Protein AF-A0A9D1IPL1-F1 (afdb_monomer)

Structure (mmCIF, N/CA/C/O backbone):
data_AF-A0A9D1IPL1-F1
#
_entry.id   AF-A0A9D1IPL1-F1
#
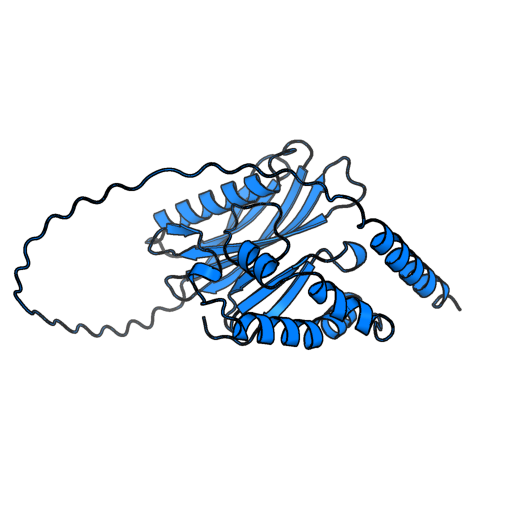loop_
_atom_site.group_PDB
_atom_site.id
_atom_site.type_symbol
_atom_site.label_atom_id
_atom_site.label_alt_id
_atom_site.label_comp_id
_atom_site.label_asym_id
_atom_site.label_entity_id
_atom_site.label_seq_id
_atom_site.pdbx_PDB_ins_code
_atom_site.Cartn_x
_atom_site.Cartn_y
_atom_site.Cartn_z
_atom_site.occupancy
_atom_site.B_iso_or_equiv
_atom_site.auth_seq_id
_atom_site.auth_comp_id
_atom_site.auth_asym_id
_atom_site.auth_atom_id
_atom_site.pdbx_PDB_model_num
ATOM 1 N N . MET A 1 1 ? 4.377 -11.962 38.871 1.00 41.34 1 MET A N 1
ATOM 2 C CA . MET A 1 1 ? 4.118 -10.584 39.360 1.00 41.34 1 MET A CA 1
ATOM 3 C C . MET A 1 1 ? 4.700 -9.486 38.450 1.00 41.34 1 MET A C 1
ATOM 5 O O . MET A 1 1 ? 4.582 -8.322 38.801 1.00 41.34 1 MET A O 1
ATOM 9 N N . PHE A 1 2 ? 5.267 -9.818 37.276 1.00 36.69 2 PHE A N 1
ATOM 10 C CA . PHE A 1 2 ? 5.820 -8.837 36.323 1.00 36.69 2 PHE A CA 1
ATOM 11 C C . PHE A 1 2 ? 4.829 -8.372 35.229 1.00 36.69 2 PHE A C 1
ATOM 13 O O . PHE A 1 2 ? 4.978 -7.276 34.710 1.00 36.69 2 PHE A O 1
ATOM 20 N N . HIS A 1 3 ? 3.750 -9.119 34.970 1.00 43.62 3 HIS A N 1
ATOM 21 C CA . HIS A 1 3 ? 2.790 -8.845 33.884 1.00 43.62 3 HIS A CA 1
ATOM 22 C C . HIS A 1 3 ? 1.884 -7.607 34.043 1.00 43.62 3 HIS A C 1
ATOM 24 O O . HIS A 1 3 ? 1.243 -7.208 33.079 1.00 43.62 3 HIS A O 1
ATOM 30 N N . SER A 1 4 ? 1.770 -6.992 35.229 1.00 44.44 4 SER A N 1
ATOM 31 C CA . SER A 1 4 ? 0.863 -5.837 35.403 1.00 44.44 4 SER A CA 1
ATOM 32 C C . SER A 1 4 ? 1.537 -4.475 35.224 1.00 44.44 4 SER A C 1
ATOM 34 O O . SER A 1 4 ? 0.838 -3.470 35.100 1.00 44.44 4 SER A O 1
ATOM 36 N N . ARG A 1 5 ? 2.879 -4.415 35.207 1.00 39.78 5 ARG A N 1
ATOM 37 C CA . ARG A 1 5 ? 3.608 -3.152 35.000 1.00 39.78 5 ARG A CA 1
ATOM 38 C C . ARG A 1 5 ? 3.716 -2.794 33.520 1.00 39.78 5 ARG A C 1
ATOM 40 O O . ARG A 1 5 ? 3.550 -1.626 33.201 1.00 39.78 5 ARG A O 1
ATOM 47 N N . GLU A 1 6 ? 3.889 -3.776 32.639 1.00 46.66 6 GLU A N 1
ATOM 48 C CA . GLU A 1 6 ? 3.958 -3.565 31.183 1.00 46.66 6 GLU A CA 1
ATOM 49 C C . GLU A 1 6 ? 2.607 -3.112 30.610 1.00 46.66 6 GLU A C 1
ATOM 51 O O . GLU A 1 6 ? 2.549 -2.094 29.926 1.00 46.66 6 GLU A O 1
ATOM 56 N N . LYS A 1 7 ? 1.500 -3.742 31.033 1.00 45.56 7 LYS A N 1
ATOM 57 C CA . LYS A 1 7 ? 0.134 -3.330 30.646 1.00 45.56 7 LYS A CA 1
ATOM 58 C C . LYS A 1 7 ? -0.199 -1.884 31.033 1.00 45.56 7 LYS A C 1
ATOM 60 O O . LYS A 1 7 ? -0.862 -1.171 30.291 1.00 45.56 7 LYS A O 1
ATOM 65 N N . ARG A 1 8 ? 0.289 -1.420 32.191 1.00 44.97 8 ARG A N 1
ATOM 66 C CA . ARG A 1 8 ? 0.072 -0.036 32.649 1.00 44.97 8 ARG A CA 1
ATOM 67 C C . ARG A 1 8 ? 0.912 0.980 31.883 1.00 44.97 8 ARG A C 1
ATOM 69 O O . ARG A 1 8 ? 0.463 2.105 31.720 1.00 44.97 8 ARG A O 1
ATOM 76 N N . ILE A 1 9 ? 2.108 0.608 31.432 1.00 52.16 9 ILE A N 1
ATOM 77 C CA . ILE A 1 9 ? 2.967 1.498 30.642 1.00 52.16 9 ILE A CA 1
ATOM 78 C C . ILE A 1 9 ? 2.387 1.664 29.231 1.00 52.16 9 ILE A C 1
ATOM 80 O O . ILE A 1 9 ? 2.323 2.788 28.747 1.00 52.16 9 ILE A O 1
ATOM 84 N N . PHE A 1 10 ? 1.869 0.587 28.630 1.00 48.88 10 PHE A N 1
ATOM 85 C CA . PHE A 1 10 ? 1.215 0.636 27.319 1.00 48.88 10 PHE A CA 1
ATOM 86 C C . PHE A 1 10 ? -0.065 1.494 27.335 1.00 48.88 10 PHE A C 1
ATOM 88 O O . PHE A 1 10 ? -0.201 2.406 26.524 1.00 48.88 10 PHE A O 1
ATOM 95 N N . ALA A 1 11 ? -0.939 1.309 28.334 1.00 46.3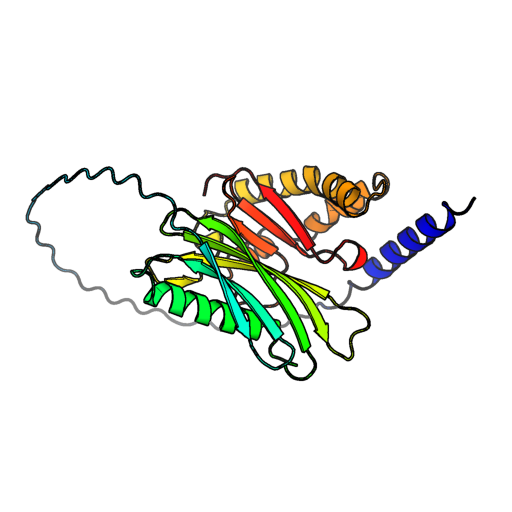8 11 ALA A N 1
ATOM 96 C CA . ALA A 1 11 ? -2.154 2.118 28.488 1.00 46.38 11 ALA A CA 1
ATOM 97 C C . ALA A 1 11 ? -1.868 3.615 28.738 1.00 46.38 11 ALA A C 1
ATOM 99 O O . ALA A 1 11 ? -2.607 4.481 28.266 1.00 46.38 11 ALA A O 1
ATOM 100 N N . ILE A 1 12 ? -0.787 3.943 29.462 1.00 49.47 12 ILE A N 1
ATOM 101 C CA . ILE A 1 12 ? -0.366 5.336 29.700 1.00 49.47 12 ILE A CA 1
ATOM 102 C C . ILE A 1 12 ? 0.237 5.960 28.432 1.00 49.47 12 ILE A C 1
ATOM 104 O O . ILE A 1 12 ? 0.012 7.139 28.180 1.00 49.47 12 ILE A O 1
ATOM 108 N N . LEU A 1 13 ? 0.966 5.195 27.613 1.00 44.78 13 LEU A N 1
ATOM 109 C CA . LEU A 1 13 ? 1.522 5.694 26.351 1.00 44.78 13 LEU A CA 1
ATOM 110 C C . LEU A 1 13 ? 0.428 5.923 25.299 1.00 44.78 13 LEU A C 1
ATOM 112 O O . LEU A 1 13 ? 0.411 6.983 24.676 1.00 44.78 13 LEU A O 1
ATOM 116 N N . LEU A 1 14 ? -0.537 5.006 25.173 1.00 44.56 14 LEU A N 1
ATOM 117 C CA . LEU A 1 14 ? -1.667 5.146 24.246 1.00 44.56 14 LEU A CA 1
ATOM 118 C C . LEU A 1 14 ? -2.536 6.377 24.571 1.00 44.56 14 LEU A C 1
ATOM 120 O O . LEU A 1 14 ? -2.958 7.100 23.672 1.00 44.56 14 LEU A O 1
ATOM 124 N N . SER A 1 15 ? -2.730 6.682 25.859 1.00 46.44 15 SER A N 1
ATOM 125 C CA . SER A 1 15 ? -3.472 7.876 26.295 1.00 46.44 15 SER A CA 1
ATOM 126 C C . SER A 1 15 ? -2.677 9.187 26.186 1.00 46.44 15 SER A C 1
ATOM 128 O O . SER A 1 15 ? -3.284 10.252 26.083 1.00 46.44 15 SER A O 1
ATOM 130 N N . PHE A 1 16 ? -1.339 9.141 26.159 1.00 40.88 16 PHE A N 1
ATOM 131 C CA . PHE A 1 16 ? -0.503 10.339 25.998 1.00 40.88 16 PHE A CA 1
ATOM 132 C C . PHE A 1 16 ? -0.370 10.779 24.530 1.00 40.88 16 PHE A C 1
ATOM 134 O O . PHE A 1 16 ? -0.325 11.977 24.260 1.00 40.88 16 PHE A O 1
ATOM 141 N N . PHE A 1 17 ? -0.356 9.839 23.576 1.00 45.53 17 PHE A N 1
ATOM 142 C CA . PHE A 1 17 ? -0.259 10.156 22.143 1.00 45.53 17 PHE A CA 1
ATOM 143 C C . PHE A 1 17 ? -1.568 10.703 21.546 1.00 45.53 17 PHE A C 1
ATOM 145 O O . PHE A 1 17 ? -1.520 11.554 20.660 1.00 45.53 17 PHE A O 1
ATOM 152 N N . LEU A 1 18 ? -2.733 10.311 22.075 1.00 42.81 18 LEU A N 1
ATOM 153 C CA . LEU A 1 18 ? -4.039 10.761 21.568 1.00 42.81 18 LEU A CA 1
ATOM 154 C C . LEU A 1 18 ? -4.391 12.217 21.953 1.00 42.81 18 LEU A C 1
ATOM 156 O O . LEU A 1 18 ? -5.281 12.825 21.367 1.00 42.81 18 LEU A O 1
ATOM 160 N N . GLY A 1 19 ? -3.682 12.808 22.922 1.00 35.28 19 GLY A N 1
ATOM 161 C CA . GLY A 1 19 ? -3.943 14.166 23.419 1.00 35.28 19 GLY A CA 1
ATOM 162 C C . GLY A 1 19 ? -3.328 15.310 22.602 1.00 35.28 19 GLY A C 1
ATOM 163 O O . GLY A 1 19 ? -3.582 16.469 22.925 1.00 35.28 19 GLY A O 1
ATOM 164 N N . LEU A 1 20 ? -2.516 15.024 21.575 1.00 36.69 20 LEU A N 1
ATOM 165 C CA . LEU A 1 20 ? -1.745 16.048 20.849 1.00 36.69 20 LEU A CA 1
ATOM 166 C C . LEU A 1 20 ? -2.309 16.441 19.470 1.00 36.69 20 LEU A C 1
ATOM 168 O O . LEU A 1 20 ? -1.782 17.362 18.854 1.00 36.69 20 LEU A O 1
ATOM 172 N N . ALA A 1 21 ? -3.380 15.798 18.991 1.00 34.78 21 ALA A N 1
ATOM 173 C CA . ALA A 1 21 ? -3.925 16.027 17.644 1.00 34.78 21 ALA A CA 1
ATOM 174 C C . ALA A 1 21 ? -4.967 17.162 17.549 1.00 34.78 21 ALA A C 1
ATOM 176 O O . ALA A 1 21 ? -5.553 17.388 16.493 1.00 34.78 21 ALA A O 1
ATOM 177 N N . VAL A 1 22 ? -5.203 17.914 18.626 1.00 39.22 22 VAL A N 1
ATOM 178 C CA . VAL A 1 22 ? -6.071 19.097 18.587 1.00 39.22 22 VAL A CA 1
ATOM 179 C C . VAL A 1 22 ? -5.185 20.324 18.581 1.00 39.22 22 VAL A C 1
ATOM 181 O O . VAL A 1 22 ? -4.780 20.768 19.646 1.00 39.22 22 VAL A O 1
ATOM 184 N N . LEU A 1 23 ? -4.866 20.839 17.393 1.00 37.91 23 LEU A N 1
ATOM 185 C CA . LEU A 1 23 ? -4.643 22.259 17.090 1.00 37.91 23 LEU A CA 1
ATOM 186 C C . LEU A 1 23 ? -4.158 22.361 15.640 1.00 37.91 23 LEU A C 1
ATOM 188 O O . LEU A 1 23 ? -2.978 22.169 15.383 1.00 37.91 23 LEU A O 1
ATOM 192 N N . ASN A 1 24 ? -5.066 22.666 14.708 1.00 34.84 24 ASN A N 1
ATOM 193 C CA . ASN A 1 24 ? -4.862 23.668 13.652 1.00 34.84 24 ASN A CA 1
ATOM 194 C C . ASN A 1 24 ? -6.132 23.797 12.792 1.00 34.84 24 ASN A C 1
ATOM 196 O O . ASN A 1 24 ? -6.336 23.063 11.834 1.00 34.84 24 ASN A O 1
ATOM 200 N N . PHE A 1 25 ? -6.971 24.781 13.124 1.00 36.03 25 PHE A N 1
ATOM 201 C CA . PHE A 1 25 ? -7.937 25.367 12.193 1.00 36.03 25 PHE A CA 1
ATOM 202 C C . PHE A 1 25 ? -7.760 26.885 12.185 1.00 36.03 25 PHE A C 1
ATOM 204 O O . PHE A 1 25 ? -7.924 27.538 13.215 1.00 36.03 25 PHE A O 1
ATOM 211 N N . SER A 1 26 ? -7.444 27.427 11.010 1.00 36.41 26 SER A N 1
ATOM 212 C CA . SER A 1 26 ? -7.787 28.771 10.508 1.00 36.41 26 SER A CA 1
ATOM 213 C C . SER A 1 26 ? -7.318 28.804 9.045 1.00 36.41 26 SER A C 1
ATOM 215 O O . SER A 1 26 ? -6.123 28.799 8.788 1.00 36.41 26 SER A O 1
ATOM 217 N N . ALA A 1 27 ? -8.176 28.517 8.063 1.00 29.09 27 ALA A N 1
ATOM 218 C CA . ALA A 1 27 ? -9.143 29.429 7.443 1.00 29.09 27 ALA A CA 1
ATOM 219 C C . ALA A 1 27 ? -8.493 30.675 6.809 1.00 29.09 27 ALA A C 1
ATOM 221 O O . ALA A 1 27 ? -8.095 31.590 7.521 1.00 29.09 27 ALA A O 1
ATOM 222 N N . CYS A 1 28 ? -8.470 30.721 5.473 1.00 30.23 28 CYS A N 1
ATOM 223 C CA . CYS A 1 28 ? -9.002 31.844 4.697 1.00 30.23 28 CYS A CA 1
ATOM 224 C C . CYS A 1 28 ? -9.195 31.432 3.230 1.00 30.23 28 CYS A C 1
ATOM 226 O O . CYS A 1 28 ? -8.276 30.981 2.553 1.00 30.23 28 CYS A O 1
ATOM 228 N N . SER A 1 29 ? -10.440 31.580 2.797 1.00 35.91 29 SER A N 1
ATOM 229 C CA . SER A 1 29 ? -10.951 31.535 1.434 1.00 35.91 29 SER A CA 1
ATOM 230 C C . SER A 1 29 ? -10.437 32.701 0.594 1.00 35.91 29 SER A C 1
ATOM 232 O O . SER A 1 29 ? -10.263 33.784 1.140 1.00 35.91 29 SER A O 1
ATOM 234 N N . ASP A 1 30 ? -10.344 32.516 -0.724 1.00 35.78 30 ASP A N 1
ATOM 235 C CA . ASP A 1 30 ? -10.961 33.446 -1.677 1.00 35.78 30 ASP A CA 1
ATOM 236 C C . ASP A 1 30 ? -11.075 32.816 -3.074 1.00 35.78 30 ASP A C 1
ATOM 238 O O . ASP A 1 30 ? -10.123 32.289 -3.642 1.00 35.78 30 ASP A O 1
ATOM 242 N N . THR A 1 31 ? -12.294 32.862 -3.609 1.00 36.59 31 THR A N 1
ATOM 243 C CA . THR A 1 31 ? -12.655 32.549 -4.998 1.00 36.59 31 THR A CA 1
ATOM 244 C C . THR A 1 31 ? -12.757 33.858 -5.775 1.00 36.59 31 THR A C 1
ATOM 246 O O . THR A 1 31 ? -13.261 34.843 -5.232 1.00 36.59 31 THR A O 1
ATOM 249 N N . PRO A 1 32 ? -12.394 33.867 -7.066 1.00 36.09 32 PRO A N 1
ATOM 250 C CA . PRO A 1 32 ? -13.298 34.509 -8.020 1.00 36.09 32 PRO A CA 1
ATOM 251 C C . PRO A 1 32 ? -13.647 33.636 -9.234 1.00 36.09 32 PRO A C 1
ATOM 253 O O . PRO A 1 32 ? -12.806 32.992 -9.855 1.00 36.09 32 PRO A O 1
ATOM 256 N N . GLN A 1 33 ? -14.939 33.698 -9.548 1.00 31.11 33 GLN A N 1
ATOM 257 C CA . GLN A 1 33 ? -15.633 33.305 -10.772 1.00 31.11 33 GLN A CA 1
ATOM 258 C C . GLN A 1 33 ? -15.145 34.075 -12.012 1.00 31.11 33 GLN A C 1
ATOM 260 O O . GLN A 1 33 ? -14.753 35.228 -11.875 1.00 31.11 33 GLN A O 1
ATOM 265 N N . GLU A 1 34 ? -15.308 33.458 -13.192 1.00 33.44 34 GLU A N 1
ATOM 266 C CA . GLU A 1 34 ? -15.706 33.998 -14.522 1.00 33.44 34 GLU A CA 1
ATOM 267 C C . GLU A 1 34 ? -15.094 33.098 -15.624 1.00 33.44 34 GLU A C 1
ATOM 269 O O . GLU A 1 34 ? -14.004 32.576 -15.443 1.00 33.44 34 GLU A O 1
ATOM 274 N N . THR A 1 35 ? -15.645 32.820 -16.808 1.00 30.05 35 THR A N 1
ATOM 275 C CA . THR A 1 35 ? -16.889 33.142 -17.516 1.00 30.05 35 THR A CA 1
ATOM 276 C C . THR A 1 35 ? -16.986 32.151 -18.695 1.00 30.05 35 THR A C 1
ATOM 278 O O . THR A 1 35 ? -15.984 31.683 -19.232 1.00 30.05 35 THR A O 1
ATOM 281 N N . VAL A 1 36 ? -18.217 31.826 -19.087 1.00 32.28 36 VAL A N 1
ATOM 282 C CA . VAL A 1 36 ? -18.640 30.926 -20.174 1.00 32.28 36 VAL A CA 1
ATOM 283 C C . VAL A 1 36 ? -18.171 31.378 -21.570 1.00 32.28 36 VAL A C 1
ATOM 285 O O . VAL A 1 36 ? -18.249 32.559 -21.902 1.00 32.28 36 VAL A O 1
ATOM 288 N N . SER A 1 37 ? -17.854 30.427 -22.457 1.00 31.48 37 SER A N 1
ATOM 289 C CA . SER A 1 37 ? -18.193 30.541 -23.888 1.00 31.48 37 SER A CA 1
ATOM 290 C C . SER A 1 37 ? -18.384 29.178 -24.551 1.00 31.48 37 SER A C 1
ATOM 292 O O . SER A 1 37 ? -17.468 28.371 -24.663 1.00 31.48 37 SER A O 1
ATOM 294 N N . GLN A 1 38 ? -19.619 28.953 -24.997 1.00 33.31 38 GLN A N 1
ATOM 295 C CA . GLN A 1 38 ? -20.030 27.885 -25.900 1.00 33.31 38 GLN A CA 1
ATOM 296 C C . GLN A 1 38 ? -19.653 28.248 -27.340 1.00 33.31 38 GLN A C 1
ATOM 298 O O . GLN A 1 38 ? -19.846 29.386 -27.766 1.00 33.31 38 GLN A O 1
ATOM 303 N N . THR A 1 39 ? -19.241 27.268 -28.141 1.00 30.58 39 THR A N 1
ATOM 304 C CA . THR A 1 39 ? -19.498 27.284 -29.587 1.00 30.58 39 THR A CA 1
ATOM 305 C C . THR A 1 39 ? -19.694 25.852 -30.070 1.00 30.58 39 THR A C 1
ATOM 307 O O . THR A 1 39 ? -18.796 25.021 -29.989 1.00 30.58 39 THR A O 1
ATOM 310 N N . SER A 1 40 ? -20.905 25.568 -30.540 1.00 33.81 40 SER A N 1
ATOM 311 C CA . SER A 1 40 ? -21.277 24.331 -31.221 1.00 33.81 40 SER A CA 1
ATOM 312 C C . SER A 1 40 ? -20.774 24.333 -32.665 1.00 33.81 40 SER A C 1
ATOM 314 O O . SER A 1 40 ? -20.856 25.3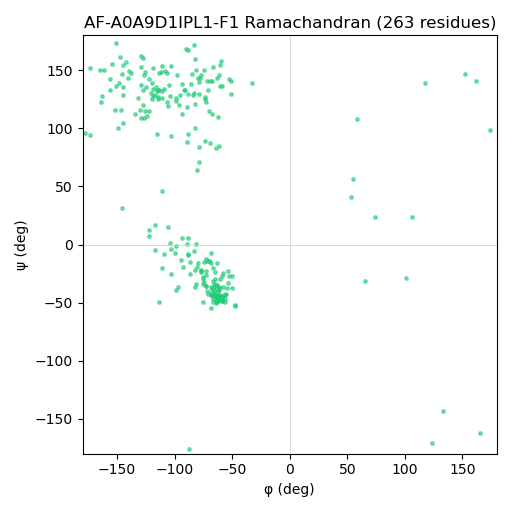54 -33.346 1.00 33.81 40 SER A O 1
ATOM 316 N N . SER A 1 41 ? -20.388 23.166 -33.178 1.00 34.09 41 SER A N 1
ATOM 317 C CA . SER A 1 41 ? -20.588 22.835 -34.591 1.00 34.09 41 SER A CA 1
ATOM 318 C C . SER A 1 41 ? -20.819 21.329 -34.749 1.00 34.09 41 SER A C 1
ATOM 320 O O . SER A 1 41 ? -20.246 20.516 -34.030 1.00 34.09 41 SER A O 1
ATOM 322 N N . VAL A 1 42 ? -21.766 21.008 -35.627 1.00 35.16 42 VAL A N 1
ATOM 323 C CA . VAL A 1 42 ? -22.356 19.697 -35.930 1.00 35.16 42 VAL A CA 1
ATOM 324 C C . VAL A 1 42 ? -21.778 19.171 -37.249 1.00 35.16 42 VAL A C 1
ATOM 326 O O . VAL A 1 42 ? -21.495 19.986 -38.126 1.00 35.16 42 VAL A O 1
ATOM 329 N N . SER A 1 43 ? -21.763 17.837 -37.400 1.00 29.44 43 SER A N 1
ATOM 330 C CA . SER A 1 43 ? -21.680 17.007 -38.634 1.00 29.44 43 SER A CA 1
ATOM 331 C C . SER A 1 43 ? -20.414 16.157 -38.672 1.00 29.44 43 SER A C 1
ATOM 333 O O . SER A 1 43 ? -19.349 16.646 -38.336 1.00 29.44 43 SER A O 1
ATOM 335 N N . GLU A 1 44 ? -20.404 14.895 -39.092 1.00 35.31 44 GLU A N 1
ATOM 336 C CA . GLU A 1 44 ? -21.403 14.022 -39.714 1.00 35.31 44 GLU A CA 1
ATOM 337 C C . GLU A 1 44 ? -20.906 12.575 -39.524 1.00 35.31 44 GLU A C 1
ATOM 339 O O . GLU A 1 44 ? -19.704 12.320 -39.464 1.00 35.31 44 GLU A O 1
ATOM 344 N N . ASN A 1 45 ? -21.837 11.630 -39.436 1.00 34.00 45 ASN A N 1
ATOM 345 C CA . ASN A 1 45 ? -21.578 10.192 -39.419 1.00 34.00 45 ASN A CA 1
ATOM 346 C C . ASN A 1 45 ? -21.453 9.674 -40.865 1.00 34.00 45 ASN A C 1
ATOM 348 O O . ASN A 1 45 ? -22.220 10.119 -41.723 1.00 34.00 45 ASN A O 1
ATOM 352 N N . PRO A 1 46 ? -20.612 8.661 -41.127 1.00 44.31 46 PRO A N 1
ATOM 353 C CA . PRO A 1 46 ? -21.081 7.572 -41.975 1.00 44.31 46 PRO A CA 1
ATOM 354 C C . PRO A 1 46 ? -20.793 6.182 -41.386 1.00 44.31 46 PRO A C 1
ATOM 356 O O . PRO A 1 46 ? -19.665 5.797 -41.097 1.00 44.31 46 PRO A O 1
ATOM 359 N N . THR A 1 47 ? -21.872 5.407 -41.296 1.00 30.52 47 THR A N 1
ATOM 360 C CA . THR A 1 47 ? -21.944 3.955 -41.098 1.00 30.52 47 THR A CA 1
ATOM 361 C C . THR A 1 47 ? -21.418 3.178 -42.309 1.00 30.52 47 THR A C 1
ATOM 363 O O . THR A 1 47 ? -21.776 3.543 -43.418 1.00 30.52 47 THR A O 1
ATOM 366 N N . LEU A 1 48 ? -20.683 2.077 -42.090 1.00 35.50 48 LEU A N 1
ATOM 367 C CA . LEU A 1 48 ? -20.579 0.808 -42.867 1.00 35.50 48 LEU A CA 1
ATOM 368 C C . LEU A 1 48 ? -19.270 0.122 -42.399 1.00 35.50 48 LEU A C 1
ATOM 370 O O . LEU A 1 48 ? -18.273 0.806 -42.240 1.00 35.50 48 LEU A O 1
ATOM 374 N N . SER A 1 49 ? -19.098 -1.185 -42.201 1.00 31.89 49 SER A N 1
ATOM 375 C CA . SER A 1 49 ? -19.926 -2.389 -42.243 1.00 31.89 49 SER A CA 1
ATOM 376 C C . SER A 1 49 ? -19.054 -3.549 -41.736 1.00 31.89 49 SER A C 1
ATOM 378 O O . SER A 1 49 ? -17.838 -3.535 -41.896 1.00 31.89 49 SER A O 1
ATOM 380 N N . ALA A 1 50 ? -19.723 -4.540 -41.155 1.00 31.39 50 ALA A N 1
ATOM 381 C CA . ALA A 1 50 ? -19.256 -5.816 -40.622 1.00 31.39 50 ALA A CA 1
ATOM 382 C C . ALA A 1 50 ? -18.055 -6.501 -41.308 1.00 31.39 50 ALA A C 1
ATOM 384 O O . ALA A 1 50 ? -18.051 -6.698 -42.522 1.00 31.39 50 ALA A O 1
ATOM 385 N N . ALA A 1 51 ? -17.171 -7.047 -40.468 1.00 31.73 51 ALA A N 1
ATOM 386 C CA . ALA A 1 51 ? -16.618 -8.390 -40.629 1.00 31.73 51 ALA A CA 1
ATOM 387 C C . ALA A 1 51 ? -16.319 -8.975 -39.234 1.00 31.73 51 ALA A C 1
ATOM 389 O O . ALA A 1 51 ? -15.338 -8.619 -38.590 1.00 31.73 51 ALA A O 1
ATOM 390 N N . SER A 1 52 ? -17.223 -9.836 -38.753 1.00 33.66 52 SER A N 1
ATOM 391 C CA . SER A 1 52 ? -16.966 -10.754 -37.642 1.00 33.66 52 SER A CA 1
ATOM 392 C C . SER A 1 52 ? -16.002 -11.832 -38.116 1.00 33.66 52 SER A C 1
ATOM 394 O O . SER A 1 52 ? -16.387 -12.679 -38.919 1.00 33.66 52 SER A O 1
ATOM 396 N N . GLU A 1 53 ? -14.804 -11.859 -37.550 1.00 35.19 53 GLU A N 1
ATOM 397 C CA . GLU A 1 53 ? -14.032 -13.090 -37.419 1.00 35.19 53 GLU A CA 1
ATOM 398 C C . GLU A 1 53 ? -13.890 -13.389 -35.930 1.00 35.19 53 GLU A C 1
ATOM 400 O O . GLU A 1 53 ? -13.047 -12.849 -35.219 1.00 35.19 53 GLU A O 1
ATOM 405 N N . THR A 1 54 ? -14.792 -14.235 -35.438 1.00 30.36 54 THR A N 1
ATOM 406 C CA . THR A 1 54 ? -14.676 -14.862 -34.126 1.00 30.36 54 THR A CA 1
ATOM 407 C C . THR A 1 54 ? -13.596 -15.934 -34.221 1.00 30.36 54 THR A C 1
ATOM 409 O O . THR A 1 54 ? -13.878 -17.089 -34.536 1.00 30.36 54 THR A O 1
ATOM 412 N N . VAL A 1 55 ? -12.346 -15.554 -33.966 1.00 31.12 55 VAL A N 1
ATOM 413 C CA . VAL A 1 55 ? -11.295 -16.507 -33.604 1.00 31.12 55 VAL A CA 1
ATOM 414 C C . VAL A 1 55 ? -11.339 -16.648 -32.086 1.00 31.12 55 VAL A C 1
ATOM 416 O O . VAL A 1 55 ? -10.688 -15.914 -31.353 1.00 31.12 55 VAL A O 1
ATOM 419 N N . SER A 1 56 ? -12.158 -17.585 -31.603 1.00 39.53 56 SER A N 1
ATOM 420 C CA . SER A 1 56 ? -12.033 -18.102 -30.238 1.00 39.53 56 SER A CA 1
ATOM 421 C C . SER A 1 56 ? -10.753 -18.928 -30.154 1.00 39.53 56 SER A C 1
ATOM 423 O O . SER A 1 56 ? -10.771 -20.142 -30.351 1.00 39.53 56 SER A O 1
ATOM 425 N N . SER A 1 57 ? -9.630 -18.277 -29.866 1.00 33.81 57 SER A N 1
ATOM 426 C CA . SER A 1 57 ? -8.491 -18.949 -29.255 1.00 33.81 57 SER A CA 1
ATOM 427 C C . SER A 1 57 ? -8.675 -18.879 -27.744 1.00 33.81 57 SER A C 1
ATOM 429 O O . SER A 1 57 ? -8.306 -17.890 -27.117 1.00 33.81 57 SER A O 1
ATOM 431 N N . ASN A 1 58 ? -9.244 -19.938 -27.162 1.00 38.00 58 ASN A N 1
ATOM 432 C CA . ASN A 1 58 ? -8.986 -20.271 -25.762 1.00 38.00 58 ASN A CA 1
ATOM 433 C C . ASN A 1 58 ? -7.495 -20.623 -25.657 1.00 38.00 58 ASN A C 1
ATOM 435 O O . ASN A 1 58 ? -7.102 -21.783 -25.764 1.00 38.00 58 ASN A O 1
ATOM 439 N N . LEU A 1 59 ? -6.663 -19.596 -25.531 1.00 35.00 59 LEU A N 1
ATOM 440 C CA . L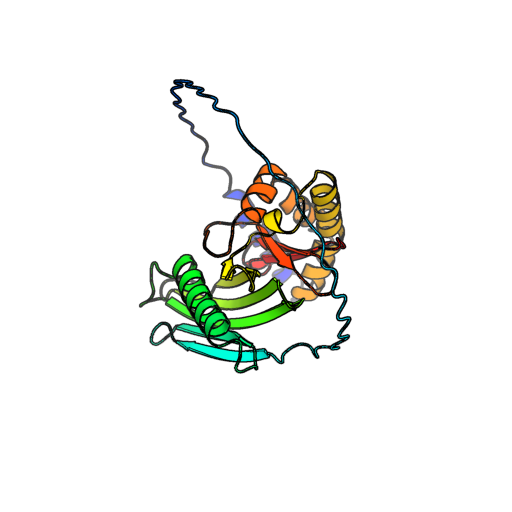EU A 1 59 ? -5.378 -19.712 -24.874 1.00 35.00 59 LEU A CA 1
ATOM 441 C C . LEU A 1 59 ? -5.706 -19.577 -23.391 1.00 35.00 59 LEU A C 1
ATOM 443 O O . LEU A 1 59 ? -5.939 -18.475 -22.910 1.00 35.00 59 LEU A O 1
ATOM 447 N N . GLU A 1 60 ? -5.768 -20.700 -22.676 1.00 37.38 60 GLU A N 1
ATOM 448 C CA . GLU A 1 60 ? -5.471 -20.672 -21.244 1.00 37.38 60 GLU A CA 1
ATOM 449 C C . GLU A 1 60 ? -4.016 -20.203 -21.130 1.00 37.38 60 GLU A C 1
ATOM 451 O O . GLU A 1 60 ? -3.071 -20.994 -21.145 1.00 37.38 60 GLU A O 1
ATOM 456 N N . THR A 1 61 ? -3.825 -18.886 -21.137 1.00 37.72 61 THR A N 1
ATOM 457 C CA . THR A 1 61 ? -2.577 -18.253 -20.748 1.00 37.72 61 THR A CA 1
ATOM 458 C C . THR A 1 61 ? -2.370 -18.619 -19.293 1.00 37.72 61 THR A C 1
ATOM 460 O O . THR A 1 61 ? -3.123 -18.173 -18.428 1.00 37.72 61 THR A O 1
ATOM 463 N N . GLN A 1 62 ? -1.377 -19.468 -19.017 1.00 44.62 62 GLN A N 1
ATOM 464 C CA . GLN A 1 62 ? -0.866 -19.548 -17.657 1.00 44.62 62 GLN A CA 1
ATOM 465 C C . GLN A 1 62 ? -0.546 -18.126 -17.187 1.00 44.62 62 GLN A C 1
ATOM 467 O O . GLN A 1 62 ? -0.037 -17.345 -18.003 1.00 44.62 62 GLN A O 1
ATOM 472 N N . PRO A 1 63 ? -0.829 -17.784 -15.918 1.00 54.44 63 PRO A N 1
ATOM 473 C CA . PRO A 1 63 ? -0.371 -16.519 -15.372 1.00 54.44 63 PRO A CA 1
ATOM 474 C C . PRO A 1 63 ? 1.137 -16.398 -15.652 1.00 54.44 63 PRO A C 1
ATOM 476 O O . PRO A 1 63 ? 1.870 -17.371 -15.422 1.00 54.44 63 PRO A O 1
ATOM 479 N N . PRO A 1 64 ? 1.620 -15.281 -16.223 1.00 63.38 64 PRO A N 1
ATOM 480 C CA . PRO A 1 64 ? 3.024 -15.068 -16.426 1.00 63.38 64 PRO A CA 1
ATOM 481 C C . PRO A 1 64 ? 3.672 -15.132 -15.053 1.00 63.38 64 PRO A C 1
ATOM 483 O O . PRO A 1 64 ? 3.160 -14.631 -14.052 1.00 63.38 64 PRO A O 1
ATOM 486 N N . GLN A 1 65 ? 4.794 -15.828 -15.004 1.00 84.88 65 GLN A N 1
ATOM 487 C CA . GLN A 1 65 ? 5.525 -15.973 -13.763 1.00 84.88 65 GLN A CA 1
ATOM 488 C C . GLN A 1 65 ? 6.145 -14.619 -13.427 1.00 84.88 65 GLN A C 1
ATOM 490 O O . GLN A 1 65 ? 6.740 -13.979 -14.294 1.00 84.88 65 GLN A O 1
ATOM 495 N N . PHE A 1 66 ? 6.018 -14.167 -12.187 1.00 91.75 66 PHE A N 1
ATOM 496 C CA . PHE A 1 66 ? 6.767 -13.007 -11.724 1.00 91.75 66 PHE A CA 1
ATOM 497 C C . PHE A 1 66 ? 8.146 -13.453 -11.239 1.00 91.75 66 PHE A C 1
ATOM 499 O O . PHE A 1 66 ? 8.284 -14.473 -10.565 1.00 91.75 66 PHE A O 1
ATOM 506 N N . THR A 1 67 ? 9.171 -12.683 -11.582 1.00 93.38 67 THR A N 1
ATOM 507 C CA . THR A 1 67 ? 10.493 -12.749 -10.952 1.00 93.38 67 THR A CA 1
ATOM 508 C C . THR A 1 67 ? 10.730 -11.484 -10.154 1.00 93.38 67 THR A C 1
ATOM 510 O O . THR A 1 67 ? 10.197 -10.434 -10.496 1.00 93.38 67 THR A O 1
ATOM 513 N N . ILE A 1 68 ? 11.563 -11.569 -9.124 1.00 94.94 68 ILE A N 1
ATOM 514 C CA . ILE A 1 68 ? 11.977 -10.395 -8.360 1.00 94.94 68 ILE A CA 1
ATOM 515 C C . ILE A 1 68 ? 13.214 -9.780 -9.007 1.00 94.94 68 ILE A C 1
ATOM 517 O O . ILE A 1 68 ? 14.193 -10.479 -9.282 1.00 94.94 68 ILE A O 1
ATOM 521 N N . ALA A 1 69 ? 13.159 -8.474 -9.241 1.00 95.88 69 ALA A N 1
ATOM 522 C CA . ALA A 1 69 ? 14.301 -7.662 -9.622 1.00 95.88 69 ALA A CA 1
ATOM 523 C C . ALA A 1 69 ? 14.625 -6.662 -8.517 1.00 95.88 69 ALA A C 1
ATOM 525 O O . ALA A 1 69 ? 13.726 -6.154 -7.859 1.00 95.88 69 ALA A O 1
ATOM 526 N N . THR A 1 70 ? 15.907 -6.335 -8.369 1.00 96.50 70 THR A N 1
ATOM 527 C CA . THR A 1 70 ? 16.378 -5.353 -7.390 1.00 96.50 70 THR A CA 1
ATOM 528 C C . THR A 1 70 ? 16.732 -4.043 -8.086 1.00 96.50 70 THR A C 1
ATOM 530 O O . THR A 1 70 ? 17.516 -4.012 -9.040 1.00 96.50 70 THR A O 1
ATOM 533 N N . LEU A 1 71 ? 16.180 -2.942 -7.589 1.00 94.38 71 LEU A N 1
ATOM 534 C CA . LEU A 1 71 ? 16.522 -1.574 -7.950 1.00 94.38 71 LEU A CA 1
ATOM 535 C C . LEU A 1 71 ? 17.326 -0.938 -6.810 1.00 94.38 71 LEU A C 1
ATOM 537 O O . LEU A 1 71 ? 16.833 -0.802 -5.695 1.00 94.38 71 LEU A O 1
ATOM 541 N N . SER A 1 72 ? 18.560 -0.520 -7.090 1.00 92.38 72 SER A N 1
ATOM 542 C CA . SER A 1 72 ? 19.381 0.245 -6.142 1.00 92.38 72 SER A CA 1
ATOM 543 C C . SER A 1 72 ? 19.254 1.744 -6.420 1.00 92.38 72 SER A C 1
ATOM 545 O O . SER A 1 72 ? 19.619 2.201 -7.504 1.00 92.38 72 SER A O 1
ATOM 547 N N . LEU A 1 73 ? 18.778 2.507 -5.437 1.00 88.19 73 LEU A N 1
ATOM 548 C CA . LEU A 1 73 ? 18.568 3.961 -5.500 1.00 88.19 73 LEU A CA 1
ATOM 549 C C . LEU A 1 73 ? 19.555 4.704 -4.585 1.00 88.19 73 LEU A C 1
ATOM 551 O O . LEU A 1 73 ? 19.187 5.580 -3.808 1.00 88.19 73 LEU A O 1
ATOM 555 N N . GLY A 1 74 ? 20.831 4.325 -4.657 1.00 83.56 74 GLY A N 1
ATOM 556 C CA . GLY A 1 74 ? 21.899 4.823 -3.789 1.00 83.56 74 GLY A CA 1
ATOM 557 C C . GLY A 1 74 ? 22.619 3.691 -3.062 1.00 83.56 74 GLY A C 1
ATOM 558 O O . GLY A 1 74 ? 22.422 2.519 -3.373 1.00 83.56 74 GLY A O 1
ATOM 559 N N . GLU A 1 75 ? 23.479 4.041 -2.103 1.00 83.75 75 GLU A N 1
ATOM 560 C CA . GLU A 1 75 ? 24.255 3.049 -1.339 1.00 83.75 75 GLU A CA 1
ATOM 561 C C . GLU A 1 75 ? 23.419 2.313 -0.281 1.00 83.75 75 GLU A C 1
ATOM 563 O O . GLU A 1 75 ? 23.727 1.167 0.034 1.00 83.75 75 GLU A O 1
ATOM 568 N N . ASN A 1 76 ? 22.365 2.949 0.247 1.00 86.62 76 ASN A N 1
ATOM 569 C CA . ASN A 1 76 ? 21.588 2.448 1.391 1.00 86.62 76 ASN A CA 1
ATOM 570 C C . ASN A 1 76 ? 20.093 2.253 1.084 1.00 86.62 76 ASN A C 1
ATOM 572 O O . ASN A 1 76 ? 19.296 2.107 2.008 1.00 86.62 76 ASN A O 1
ATOM 576 N N . LEU A 1 77 ? 19.707 2.296 -0.193 1.00 89.44 77 LEU A N 1
ATOM 577 C CA . LEU A 1 77 ? 18.319 2.167 -0.626 1.00 89.44 77 LEU A CA 1
ATOM 578 C C . LEU A 1 77 ? 18.217 1.098 -1.714 1.00 89.44 77 LEU A C 1
ATOM 580 O O . LEU A 1 77 ? 18.681 1.302 -2.841 1.00 89.44 77 LEU A O 1
ATOM 584 N N . SER A 1 78 ? 17.616 -0.034 -1.362 1.00 92.44 78 SER A N 1
ATOM 585 C CA . SER A 1 78 ? 17.298 -1.132 -2.275 1.00 92.44 78 SER A CA 1
ATOM 586 C C . SER A 1 78 ? 15.808 -1.427 -2.261 1.00 92.44 78 SER A C 1
ATOM 588 O O . SER A 1 78 ? 15.150 -1.352 -1.225 1.00 92.44 78 SER A O 1
ATOM 590 N N . VAL A 1 79 ? 15.290 -1.750 -3.441 1.00 95.69 79 VAL A N 1
ATOM 591 C CA . VAL A 1 79 ? 13.883 -2.075 -3.645 1.00 95.69 79 VAL A CA 1
ATOM 592 C C . VAL A 1 79 ? 13.808 -3.315 -4.512 1.00 95.69 79 VAL A C 1
ATOM 594 O O . VAL A 1 79 ? 14.176 -3.280 -5.687 1.00 95.69 79 VAL A O 1
ATOM 597 N N . ASP A 1 80 ? 13.337 -4.402 -3.931 1.00 97.56 80 ASP A N 1
ATOM 598 C CA . ASP A 1 80 ? 12.948 -5.598 -4.654 1.00 97.56 80 ASP A CA 1
ATOM 599 C C . ASP A 1 80 ? 11.521 -5.407 -5.173 1.00 97.56 80 ASP A C 1
ATOM 601 O O . ASP A 1 80 ? 10.638 -4.983 -4.436 1.00 97.56 80 ASP A O 1
ATOM 605 N N . TYR A 1 81 ? 11.278 -5.673 -6.454 1.00 96.94 81 TYR A N 1
ATOM 606 C CA . TYR A 1 81 ? 9.972 -5.468 -7.081 1.00 96.94 81 TYR A CA 1
ATOM 607 C C . TYR A 1 81 ? 9.682 -6.540 -8.139 1.00 96.94 81 TYR A C 1
ATOM 609 O O . TYR A 1 81 ? 10.613 -7.124 -8.711 1.00 96.94 81 TYR A O 1
ATOM 617 N N . PRO A 1 82 ? 8.396 -6.824 -8.414 1.00 95.69 82 PRO A N 1
ATOM 618 C CA . PRO A 1 82 ? 8.023 -7.830 -9.393 1.00 95.69 82 PRO A CA 1
ATOM 619 C C . PRO A 1 82 ? 8.305 -7.377 -10.830 1.00 95.69 82 PRO A C 1
ATOM 621 O O . PRO A 1 82 ? 8.045 -6.241 -11.224 1.00 95.69 82 PRO A O 1
ATOM 624 N N . GLN A 1 83 ? 8.783 -8.318 -11.638 1.00 94.31 83 GLN A N 1
ATOM 625 C CA . GLN A 1 83 ? 8.916 -8.225 -13.089 1.00 94.31 83 GLN A CA 1
ATOM 626 C C . GLN A 1 83 ? 8.230 -9.412 -13.754 1.00 94.31 83 GLN A C 1
ATOM 628 O O . GLN A 1 83 ? 8.255 -10.530 -13.240 1.00 94.31 83 GLN A O 1
ATOM 633 N N . ILE A 1 84 ? 7.644 -9.180 -14.923 1.00 92.88 84 ILE A N 1
ATOM 634 C CA . ILE A 1 84 ? 6.910 -10.194 -15.677 1.00 92.88 84 ILE A CA 1
ATOM 635 C C . ILE A 1 84 ? 7.913 -11.039 -16.475 1.00 92.88 84 ILE A C 1
ATOM 637 O O . ILE A 1 84 ? 8.645 -10.513 -17.317 1.00 92.88 84 ILE A O 1
ATOM 641 N N . SER A 1 85 ? 7.938 -12.354 -16.231 1.00 86.38 85 SER A N 1
ATOM 642 C CA . SER A 1 85 ? 8.854 -13.317 -16.869 1.00 86.38 85 SER A CA 1
ATOM 643 C C . SER A 1 85 ? 8.364 -13.719 -18.259 1.00 86.38 85 SER A C 1
ATOM 645 O O . SER A 1 85 ? 8.006 -14.870 -18.508 1.00 86.38 85 SER A O 1
ATOM 647 N N . ALA A 1 86 ? 8.314 -12.765 -19.178 1.00 83.19 86 ALA A N 1
ATOM 648 C CA . ALA A 1 86 ? 8.037 -13.019 -20.584 1.00 83.19 86 ALA A CA 1
ATOM 649 C C . ALA A 1 86 ? 8.722 -11.951 -21.444 1.00 83.19 86 ALA A C 1
ATOM 651 O O . ALA A 1 86 ? 8.678 -10.767 -21.123 1.00 83.19 86 ALA A O 1
ATOM 652 N N . SER A 1 87 ? 9.353 -12.378 -22.543 1.00 75.56 87 SER A N 1
ATOM 653 C CA . SER A 1 87 ? 10.135 -11.502 -23.434 1.00 75.56 87 SER A CA 1
ATOM 654 C C . SER A 1 87 ? 9.327 -10.352 -24.024 1.00 75.56 87 SER A C 1
ATOM 656 O O . SER A 1 87 ? 9.869 -9.302 -24.344 1.00 75.56 87 SER A O 1
ATOM 658 N N . ASP A 1 88 ? 8.019 -10.542 -24.161 1.00 85.50 88 ASP A N 1
ATOM 659 C CA . ASP A 1 88 ? 7.143 -9.582 -24.826 1.00 85.50 88 ASP A CA 1
ATOM 660 C C . ASP A 1 88 ? 6.736 -8.431 -23.881 1.00 85.50 88 ASP A C 1
ATOM 662 O O . ASP A 1 88 ? 6.019 -7.519 -24.282 1.00 85.50 88 ASP A O 1
ATOM 666 N N . TYR A 1 89 ? 7.227 -8.450 -22.633 1.00 87.94 89 TYR A N 1
ATOM 667 C CA . TYR A 1 89 ? 6.951 -7.456 -21.597 1.00 87.94 89 TYR A CA 1
ATOM 668 C C . TYR A 1 89 ? 8.127 -6.507 -21.333 1.00 87.94 89 TYR A C 1
ATOM 670 O O . TYR A 1 89 ? 8.100 -5.794 -20.339 1.00 87.94 89 TYR A O 1
ATOM 678 N N . ASP A 1 90 ? 9.146 -6.428 -22.196 1.00 92.00 90 ASP A N 1
ATOM 679 C CA . ASP A 1 90 ? 10.309 -5.544 -21.981 1.00 92.00 90 ASP A CA 1
ATOM 680 C C . ASP A 1 90 ? 9.920 -4.065 -21.761 1.00 92.00 90 ASP A C 1
ATOM 682 O O . ASP A 1 90 ? 10.441 -3.405 -20.856 1.00 92.00 90 ASP A O 1
ATOM 686 N N . GLU A 1 91 ? 8.969 -3.537 -22.542 1.00 93.19 91 GLU A N 1
ATOM 687 C CA . GLU A 1 91 ? 8.461 -2.167 -22.356 1.00 93.19 91 GLU A CA 1
ATOM 688 C C . GLU A 1 91 ? 7.673 -2.018 -21.047 1.00 93.19 91 GLU A C 1
ATOM 690 O O . GLU A 1 91 ? 7.810 -1.010 -20.355 1.00 93.19 91 GLU A O 1
ATOM 695 N N . VAL A 1 92 ? 6.884 -3.033 -20.682 1.00 94.00 92 VAL A N 1
ATOM 696 C CA . VAL A 1 92 ? 6.100 -3.054 -19.438 1.00 94.00 92 VAL A CA 1
ATOM 697 C C . VAL A 1 92 ? 7.018 -3.145 -18.219 1.00 94.00 92 VAL A C 1
ATOM 699 O O . VAL A 1 92 ? 6.838 -2.403 -17.262 1.00 94.00 92 VAL A O 1
ATOM 702 N N . ASN A 1 93 ? 8.046 -3.989 -18.265 1.00 95.62 93 ASN A N 1
ATOM 703 C CA . ASN A 1 93 ? 9.057 -4.129 -17.219 1.00 95.62 93 ASN A CA 1
ATOM 704 C C . 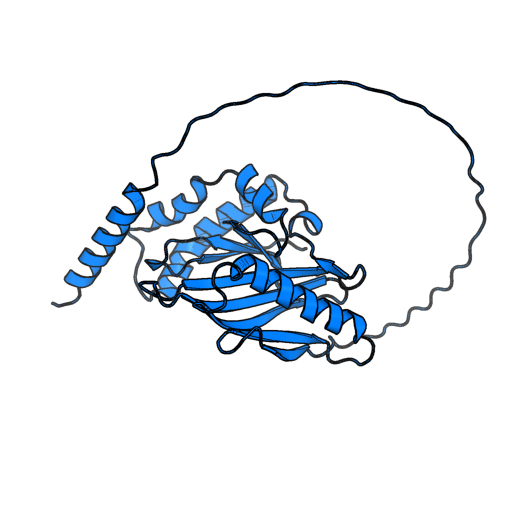ASN A 1 93 ? 9.910 -2.857 -17.082 1.00 95.62 93 ASN A C 1
ATOM 706 O O . ASN A 1 93 ? 10.294 -2.484 -15.972 1.00 95.62 93 ASN A O 1
ATOM 710 N N . SER A 1 94 ? 10.174 -2.157 -18.190 1.00 95.81 94 SER A N 1
ATOM 711 C CA . SER A 1 94 ? 10.833 -0.846 -18.159 1.00 95.81 94 SER A CA 1
ATOM 712 C C . SER A 1 94 ? 9.957 0.207 -17.477 1.00 95.81 94 SER A C 1
ATOM 714 O O . SER A 1 94 ? 10.455 0.962 -16.642 1.00 95.81 94 SER A O 1
ATOM 716 N N . PHE A 1 95 ? 8.657 0.220 -17.789 1.00 95.81 95 PHE A N 1
ATOM 717 C CA . PHE A 1 95 ? 7.680 1.087 -17.131 1.00 95.81 95 PHE A CA 1
ATOM 718 C C . PHE A 1 95 ? 7.559 0.770 -15.632 1.00 95.81 95 PHE A C 1
ATOM 720 O O . PHE A 1 95 ? 7.733 1.669 -14.819 1.00 95.81 95 PHE A O 1
ATOM 727 N N . LEU A 1 96 ? 7.403 -0.507 -15.261 1.00 96.00 96 LEU A N 1
ATOM 728 C CA . LEU A 1 96 ? 7.420 -1.003 -13.877 1.00 96.00 96 LEU A CA 1
ATOM 729 C C . LEU A 1 96 ? 8.607 -0.451 -13.085 1.00 96.00 96 LEU A C 1
ATOM 731 O O . LEU A 1 96 ? 8.433 0.134 -12.019 1.00 96.00 96 LEU A O 1
ATOM 735 N N . ARG A 1 97 ? 9.821 -0.607 -13.628 1.00 97.00 97 ARG A N 1
ATOM 736 C CA . ARG A 1 97 ? 11.044 -0.115 -12.990 1.00 97.00 97 ARG A CA 1
ATOM 737 C C . ARG A 1 97 ? 10.992 1.397 -12.768 1.00 97.00 97 ARG A C 1
ATOM 739 O O . ARG A 1 97 ? 11.372 1.857 -11.695 1.00 97.00 97 ARG A O 1
ATOM 746 N N . GLN A 1 98 ? 10.578 2.158 -13.782 1.00 96.56 98 GLN A N 1
ATOM 747 C CA . GLN A 1 98 ? 10.480 3.615 -13.687 1.00 96.56 98 GLN A CA 1
ATOM 748 C C . GLN A 1 98 ? 9.446 4.031 -12.634 1.00 96.56 98 GLN A C 1
ATOM 750 O O . GLN A 1 98 ? 9.736 4.889 -11.809 1.00 96.56 98 GLN A O 1
ATOM 755 N N . THR A 1 99 ? 8.281 3.388 -12.611 1.00 96.19 99 THR A N 1
ATOM 756 C CA . THR A 1 99 ? 7.240 3.645 -11.614 1.00 96.19 99 THR A CA 1
ATOM 757 C C . THR A 1 99 ? 7.734 3.370 -10.198 1.00 96.19 99 THR A C 1
ATOM 759 O O . THR A 1 99 ? 7.549 4.209 -9.325 1.00 96.19 99 THR A O 1
ATOM 762 N N . VAL A 1 100 ? 8.409 2.241 -9.962 1.00 96.12 100 VAL A N 1
ATOM 763 C CA . VAL A 1 100 ? 8.987 1.925 -8.644 1.00 96.12 100 VAL A CA 1
ATOM 764 C C . VAL A 1 100 ? 10.012 2.982 -8.227 1.00 96.12 100 VAL A C 1
ATOM 766 O O . VAL A 1 100 ? 9.994 3.436 -7.086 1.00 96.12 100 VAL A O 1
ATOM 769 N N . GLU A 1 101 ? 10.876 3.414 -9.148 1.00 94.94 101 GLU A N 1
ATOM 770 C CA . GLU A 1 101 ? 11.841 4.488 -8.899 1.00 94.94 101 GLU A CA 1
ATOM 771 C C . GLU A 1 101 ? 11.151 5.802 -8.494 1.00 94.94 101 GLU A C 1
ATOM 773 O O . GLU A 1 101 ? 11.525 6.405 -7.489 1.00 94.94 101 GLU A O 1
ATOM 778 N N . GLU A 1 102 ? 10.123 6.221 -9.234 1.00 93.75 102 GLU A N 1
ATOM 779 C CA . GLU A 1 102 ? 9.387 7.467 -8.992 1.00 93.75 102 GLU A CA 1
ATOM 780 C C . GLU A 1 102 ? 8.562 7.434 -7.698 1.00 93.75 102 GLU A C 1
ATOM 782 O O . GLU A 1 102 ? 8.564 8.413 -6.950 1.00 93.75 102 GLU A O 1
ATOM 787 N N . VAL A 1 103 ? 7.892 6.319 -7.396 1.00 93.12 103 VAL A N 1
ATOM 788 C CA . VAL A 1 103 ? 7.111 6.142 -6.159 1.00 93.12 103 VAL A CA 1
ATOM 789 C C . VAL A 1 103 ? 8.024 6.208 -4.938 1.00 93.12 103 VAL A C 1
ATOM 791 O O . VAL A 1 103 ? 7.788 6.987 -4.017 1.00 93.12 103 VAL A O 1
ATOM 794 N N . VAL A 1 104 ? 9.131 5.465 -4.956 1.00 91.00 104 VAL A N 1
ATOM 795 C CA . VAL A 1 104 ? 10.071 5.442 -3.829 1.00 91.00 104 VAL A CA 1
ATOM 796 C C . VAL A 1 104 ? 10.747 6.800 -3.653 1.00 91.00 104 VAL A C 1
ATOM 798 O O . VAL A 1 104 ? 10.949 7.248 -2.526 1.00 91.00 104 VAL A O 1
ATOM 801 N N . GLN A 1 105 ? 11.056 7.504 -4.744 1.00 88.12 105 GLN A N 1
ATOM 802 C CA . GLN A 1 105 ? 11.520 8.885 -4.655 1.00 88.12 105 GLN A CA 1
ATOM 803 C C . GLN A 1 105 ? 10.433 9.805 -4.089 1.00 88.12 105 GLN A C 1
ATOM 805 O O . GLN A 1 105 ? 10.731 10.619 -3.226 1.00 88.12 105 GLN A O 1
ATOM 810 N N . THR A 1 106 ? 9.176 9.678 -4.495 1.00 87.12 106 THR A N 1
ATOM 811 C CA . THR A 1 106 ? 8.090 10.519 -3.967 1.00 87.12 106 THR A CA 1
ATOM 812 C C . THR A 1 106 ? 7.986 10.425 -2.442 1.00 87.12 106 THR A C 1
ATOM 814 O O . THR A 1 106 ? 7.889 11.461 -1.783 1.00 87.12 106 THR A O 1
ATOM 817 N N . ASP A 1 107 ? 8.093 9.221 -1.878 1.00 81.56 107 ASP A N 1
ATOM 818 C CA . ASP A 1 107 ? 7.952 9.014 -0.433 1.00 81.56 107 ASP A CA 1
ATOM 819 C C . ASP A 1 107 ? 9.256 9.207 0.365 1.00 81.56 107 ASP A C 1
ATOM 821 O O . ASP A 1 107 ? 9.200 9.555 1.545 1.00 81.56 107 ASP A O 1
ATOM 825 N N . LEU A 1 108 ? 10.438 9.031 -0.248 1.00 81.38 108 LEU A N 1
ATOM 826 C CA . LEU A 1 108 ? 11.733 9.052 0.463 1.00 81.38 108 LEU A CA 1
ATOM 827 C C . LEU A 1 108 ? 12.707 10.178 0.036 1.00 81.38 108 LEU A C 1
ATOM 829 O O . LEU A 1 108 ? 13.786 10.310 0.623 1.00 81.38 108 LEU A O 1
ATOM 833 N N . SER A 1 109 ? 12.385 10.994 -0.978 1.00 63.81 109 SER A N 1
ATOM 834 C CA . SER A 1 109 ? 13.369 11.858 -1.677 1.00 63.81 109 SER A CA 1
ATOM 835 C C . SER A 1 109 ? 13.952 13.025 -0.887 1.00 63.81 109 SER A C 1
ATOM 837 O O . SER A 1 109 ? 14.995 13.541 -1.294 1.00 63.81 109 SER A O 1
ATOM 839 N N . GLU A 1 110 ? 13.374 13.451 0.237 1.00 56.56 110 GLU A N 1
ATOM 840 C CA . GLU A 1 110 ? 13.896 14.648 0.912 1.00 56.56 110 GLU A CA 1
ATOM 841 C C . GLU A 1 110 ? 15.252 14.423 1.606 1.00 56.56 110 GLU A C 1
ATOM 843 O O . GLU A 1 110 ? 15.923 15.394 1.957 1.00 56.56 110 GLU A O 1
ATOM 848 N N . GLN A 1 111 ? 15.694 13.170 1.799 1.00 56.22 111 GLN A N 1
ATOM 849 C CA . GLN A 1 111 ? 16.866 12.866 2.634 1.00 56.22 111 GLN A CA 1
ATOM 850 C C . GLN A 1 111 ? 17.705 11.673 2.145 1.00 56.22 111 GLN A C 1
ATOM 852 O O . GLN A 1 111 ? 18.326 10.993 2.954 1.00 56.22 111 GLN A O 1
ATOM 857 N N . ALA A 1 112 ? 17.781 11.417 0.835 1.00 57.44 112 ALA A N 1
ATOM 858 C CA . ALA A 1 112 ? 18.393 10.201 0.269 1.00 57.44 112 ALA A CA 1
ATOM 859 C C . ALA A 1 112 ? 19.809 9.833 0.788 1.00 57.44 112 ALA A C 1
ATOM 861 O O . ALA A 1 112 ? 20.165 8.659 0.797 1.00 57.44 112 ALA A O 1
ATOM 862 N N . SER A 1 113 ? 20.628 10.794 1.243 1.00 63.97 113 SER A N 1
ATOM 863 C CA . SER A 1 113 ? 21.942 10.502 1.851 1.00 63.97 113 SER A CA 1
ATOM 864 C C . SER A 1 113 ? 21.886 10.070 3.322 1.00 63.97 113 SER A C 1
ATOM 866 O O . SER A 1 113 ? 22.850 9.504 3.830 1.00 63.97 113 SER A O 1
ATOM 868 N N . GLU A 1 114 ? 20.792 10.371 4.019 1.00 75.69 114 GLU A N 1
ATOM 869 C CA . GLU A 1 114 ? 20.547 10.033 5.426 1.00 75.69 114 GLU A CA 1
ATOM 870 C C . GLU A 1 114 ? 19.469 8.955 5.603 1.00 75.69 114 GLU A C 1
ATOM 872 O O . GLU A 1 114 ? 19.280 8.474 6.723 1.00 75.69 114 GLU A O 1
ATOM 877 N N . VAL A 1 115 ? 18.788 8.585 4.514 1.00 82.31 115 VAL A N 1
ATOM 878 C CA . VAL A 1 115 ? 17.769 7.538 4.462 1.00 82.31 115 VAL A CA 1
ATOM 879 C C . VAL A 1 115 ? 18.405 6.197 4.114 1.00 82.31 115 VAL A C 1
ATOM 881 O O . VAL A 1 115 ? 19.177 6.076 3.163 1.00 82.31 115 VAL A O 1
ATOM 884 N N . SER A 1 116 ? 18.039 5.175 4.878 1.00 87.56 116 SER A N 1
ATOM 885 C CA . SER A 1 116 ? 18.227 3.774 4.517 1.00 87.56 116 SER A CA 1
ATOM 886 C C . SER A 1 116 ? 16.874 3.087 4.435 1.00 87.56 116 SER A C 1
ATOM 888 O O . SER A 1 116 ? 16.083 3.244 5.368 1.00 87.56 116 SER A O 1
ATOM 890 N N . ALA A 1 117 ? 16.627 2.306 3.389 1.00 88.69 117 ALA A N 1
ATOM 891 C CA . ALA A 1 117 ? 15.467 1.425 3.334 1.00 88.69 117 ALA A CA 1
ATOM 892 C C . ALA A 1 117 ? 15.789 0.139 2.575 1.00 88.69 117 ALA A C 1
ATOM 894 O O . ALA A 1 117 ? 16.574 0.142 1.623 1.00 88.69 117 ALA A O 1
ATOM 895 N N . ASP A 1 118 ? 15.151 -0.933 3.021 1.00 89.12 118 ASP A N 1
ATOM 896 C CA . ASP A 1 118 ? 15.110 -2.212 2.330 1.00 89.12 118 ASP A CA 1
ATOM 897 C C . ASP A 1 118 ? 13.636 -2.556 2.138 1.00 89.12 118 ASP A C 1
ATOM 899 O O . ASP A 1 118 ? 12.909 -2.734 3.122 1.00 89.12 118 ASP A O 1
ATOM 903 N N . LEU A 1 119 ? 13.187 -2.509 0.885 1.00 94.81 119 LEU A N 1
ATOM 904 C CA . LEU A 1 119 ? 11.787 -2.676 0.512 1.00 94.81 119 LEU A CA 1
ATOM 905 C C . LEU A 1 119 ? 11.629 -3.936 -0.333 1.00 94.81 119 LEU A C 1
ATOM 907 O O . LEU A 1 119 ? 12.362 -4.126 -1.303 1.00 94.81 119 LEU A O 1
ATOM 911 N N . ALA A 1 120 ? 10.643 -4.758 0.006 1.00 97.25 120 ALA A N 1
ATOM 912 C CA . ALA A 1 120 ? 10.262 -5.951 -0.726 1.00 97.25 120 ALA A CA 1
ATOM 913 C C . ALA A 1 120 ? 8.912 -5.746 -1.416 1.00 97.25 120 ALA A C 1
ATOM 915 O O . ALA A 1 120 ? 7.959 -5.244 -0.825 1.00 97.25 120 ALA A O 1
ATOM 916 N N . GLY A 1 121 ? 8.849 -6.131 -2.686 1.00 96.75 121 GLY A N 1
ATOM 917 C CA . GLY A 1 121 ? 7.661 -6.043 -3.517 1.00 96.75 121 GLY A CA 1
ATOM 918 C C . GLY A 1 121 ? 6.934 -7.378 -3.608 1.00 96.75 121 GLY A C 1
ATOM 919 O O . GLY A 1 121 ? 7.509 -8.355 -4.090 1.00 96.75 121 GLY A O 1
ATOM 920 N N . GLU A 1 122 ? 5.657 -7.403 -3.234 1.00 95.88 122 GLU A N 1
ATOM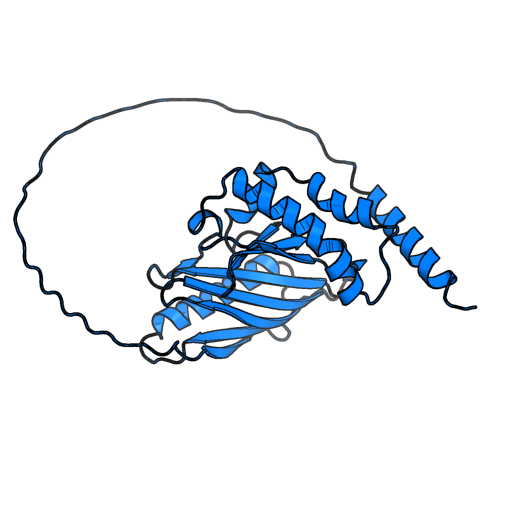 921 C CA . GLU A 1 122 ? 4.791 -8.580 -3.352 1.00 95.88 122 GLU A CA 1
ATOM 922 C C . GLU A 1 122 ? 3.597 -8.297 -4.267 1.00 95.88 122 GLU A C 1
ATOM 924 O O . GLU A 1 122 ? 2.876 -7.318 -4.080 1.00 95.88 122 GLU A O 1
ATOM 929 N N . VAL A 1 123 ? 3.376 -9.163 -5.262 1.00 96.88 123 VAL A N 1
ATOM 930 C CA . VAL A 1 123 ? 2.181 -9.103 -6.118 1.00 96.88 123 VAL A CA 1
ATOM 931 C C . VAL A 1 123 ? 0.974 -9.569 -5.319 1.00 96.88 123 VAL A C 1
ATOM 933 O O . VAL A 1 123 ? 0.945 -10.707 -4.861 1.00 96.88 123 VAL A O 1
ATOM 936 N N . THR A 1 124 ? -0.038 -8.713 -5.211 1.00 96.25 124 THR A N 1
ATOM 937 C CA . THR A 1 124 ? -1.276 -9.016 -4.485 1.00 96.25 124 THR A CA 1
ATOM 938 C C . THR A 1 124 ? -2.434 -9.362 -5.419 1.00 96.25 124 THR A C 1
ATOM 940 O O . THR A 1 124 ? -3.340 -10.086 -5.012 1.00 96.25 124 THR A O 1
ATOM 943 N N . TYR A 1 125 ? -2.412 -8.874 -6.665 1.00 95.62 125 TYR A N 1
ATOM 944 C CA . TYR A 1 125 ? -3.431 -9.170 -7.675 1.00 95.62 125 TYR A CA 1
ATOM 945 C C . TYR A 1 125 ? -2.893 -8.987 -9.094 1.00 95.62 125 TYR A C 1
ATOM 947 O O . TYR A 1 125 ? -2.153 -8.034 -9.369 1.00 95.62 125 TYR A O 1
ATOM 955 N N . TRP A 1 126 ? -3.313 -9.860 -10.011 1.00 93.56 126 TRP A N 1
ATOM 956 C CA . TRP A 1 126 ? -3.059 -9.694 -11.439 1.00 93.56 126 TRP A CA 1
ATOM 957 C C . TRP A 1 126 ? -4.086 -10.439 -12.305 1.00 93.56 126 TRP A C 1
ATOM 959 O O . TRP A 1 126 ? -4.325 -11.626 -12.103 1.00 93.56 126 TRP A O 1
ATOM 969 N N . ASP A 1 127 ? -4.630 -9.773 -13.330 1.00 92.44 127 ASP A N 1
ATOM 970 C CA . ASP A 1 127 ? -5.620 -10.360 -14.258 1.00 92.44 127 ASP A CA 1
ATOM 971 C C . ASP A 1 127 ? -5.208 -10.332 -15.742 1.00 92.44 127 ASP A C 1
ATOM 973 O O . ASP A 1 127 ? -5.996 -10.658 -16.632 1.00 92.44 127 ASP A O 1
ATOM 977 N N . GLY A 1 128 ? -3.967 -9.941 -16.032 1.00 89.94 128 GLY A N 1
ATOM 978 C CA . GLY A 1 128 ? -3.473 -9.737 -17.396 1.00 89.94 128 GLY A CA 1
ATOM 979 C C . GLY A 1 128 ? -3.422 -8.283 -17.829 1.00 89.94 128 GLY A C 1
ATOM 980 O O . GLY A 1 128 ? -2.533 -7.931 -18.607 1.00 89.94 128 GLY A O 1
ATOM 981 N N . ARG A 1 129 ? -4.298 -7.435 -17.288 1.00 93.06 129 ARG A N 1
ATOM 982 C CA . ARG A 1 129 ? -4.331 -5.999 -17.568 1.00 93.06 129 ARG A CA 1
ATOM 983 C C . ARG A 1 129 ? -3.963 -5.187 -16.340 1.00 93.06 129 ARG A C 1
ATOM 985 O O . ARG A 1 129 ? -3.113 -4.311 -16.441 1.00 93.06 129 ARG A O 1
ATOM 992 N N . ILE A 1 130 ? -4.581 -5.466 -15.203 1.00 96.19 130 ILE A N 1
ATOM 993 C CA . ILE A 1 130 ? -4.298 -4.789 -13.946 1.00 96.19 130 ILE A CA 1
ATOM 994 C C . ILE A 1 130 ? -3.233 -5.575 -13.193 1.00 96.19 130 ILE A C 1
ATOM 996 O O . ILE A 1 130 ? -3.307 -6.797 -13.071 1.00 96.19 130 ILE A O 1
ATOM 1000 N N . LEU A 1 131 ? -2.231 -4.860 -12.693 1.00 96.75 131 LEU A N 1
ATOM 1001 C CA . LEU A 1 131 ? -1.243 -5.375 -11.755 1.00 96.75 131 LEU A CA 1
ATOM 1002 C C . LEU A 1 131 ? -1.321 -4.552 -10.473 1.00 96.75 131 LEU A C 1
ATOM 1004 O O . LEU A 1 131 ? -1.179 -3.330 -10.514 1.00 96.75 131 LEU A O 1
ATOM 1008 N N . CYS A 1 132 ? -1.512 -5.235 -9.349 1.00 97.88 132 CYS A N 1
ATOM 1009 C CA . CYS A 1 132 ? -1.366 -4.665 -8.022 1.00 97.88 132 CYS A CA 1
ATOM 1010 C C . CYS A 1 132 ? -0.228 -5.375 -7.297 1.00 97.88 132 CYS A C 1
ATOM 1012 O O . CYS A 1 132 ? -0.190 -6.606 -7.217 1.00 97.88 132 CYS A O 1
ATOM 1014 N N . PHE A 1 133 ? 0.693 -4.592 -6.755 1.00 97.75 133 PHE A N 1
ATOM 1015 C CA . PHE A 1 133 ? 1.723 -5.082 -5.856 1.00 97.75 133 PHE A CA 1
ATOM 1016 C C . PHE A 1 133 ? 1.982 -4.055 -4.764 1.00 97.75 133 PHE A C 1
ATOM 1018 O O . PHE A 1 133 ? 1.692 -2.872 -4.930 1.00 97.75 133 PHE A O 1
ATOM 1025 N N . VAL A 1 134 ? 2.517 -4.507 -3.642 1.00 97.44 134 VAL A N 1
ATOM 1026 C CA . VAL A 1 134 ? 2.826 -3.658 -2.495 1.00 97.44 134 VAL A CA 1
ATOM 1027 C C . VAL A 1 134 ? 4.327 -3.645 -2.304 1.00 97.44 134 VAL A C 1
ATOM 1029 O O . VAL A 1 134 ? 4.950 -4.701 -2.322 1.00 97.44 134 VAL A O 1
ATOM 1032 N N . LEU A 1 135 ? 4.899 -2.456 -2.127 1.00 96.50 135 LEU A N 1
ATOM 1033 C CA . LEU A 1 135 ? 6.236 -2.297 -1.572 1.00 96.50 135 LEU A CA 1
ATOM 1034 C C . LEU A 1 135 ? 6.117 -2.186 -0.056 1.00 96.50 135 LEU A C 1
ATOM 1036 O O . LEU A 1 135 ? 5.506 -1.241 0.446 1.00 96.50 135 LEU A O 1
ATOM 1040 N N . GLU A 1 136 ? 6.715 -3.123 0.665 1.00 95.06 136 GLU A N 1
ATOM 1041 C CA . GLU A 1 136 ? 6.736 -3.122 2.121 1.00 95.06 136 GLU A CA 1
ATOM 1042 C C . GLU A 1 136 ? 8.153 -3.213 2.677 1.00 95.06 136 GLU A C 1
ATOM 1044 O O . GLU A 1 136 ? 9.045 -3.816 2.085 1.00 95.06 136 GLU A O 1
ATOM 1049 N N . GLY A 1 137 ? 8.382 -2.602 3.832 1.00 93.44 137 GLY A N 1
ATOM 1050 C CA . GLY A 1 137 ? 9.662 -2.710 4.512 1.00 93.44 137 GLY A CA 1
ATOM 1051 C C . GLY A 1 137 ? 9.830 -1.674 5.602 1.00 93.44 137 GLY A C 1
ATOM 1052 O O . GLY A 1 137 ? 8.872 -1.067 6.076 1.00 93.44 137 GLY A O 1
ATOM 1053 N N . MET A 1 138 ? 11.077 -1.465 6.007 1.00 89.00 138 MET A N 1
ATOM 1054 C CA . MET A 1 138 ? 11.424 -0.454 6.998 1.00 89.00 138 MET A CA 1
ATOM 1055 C C . MET A 1 138 ? 12.303 0.595 6.343 1.00 89.00 138 MET A C 1
ATOM 1057 O O . MET A 1 138 ? 13.280 0.266 5.668 1.00 89.00 138 MET A O 1
ATOM 1061 N N . TRP A 1 139 ? 12.004 1.859 6.613 1.00 87.94 139 TRP A N 1
ATOM 1062 C CA . TRP A 1 139 ? 12.886 2.961 6.270 1.00 87.94 139 TRP A CA 1
ATOM 1063 C C . TRP A 1 139 ? 13.318 3.698 7.530 1.00 87.94 139 TRP A C 1
ATOM 1065 O O . TRP A 1 139 ? 12.643 3.694 8.561 1.00 87.94 139 TRP A O 1
ATOM 1075 N N . ASN A 1 140 ? 14.495 4.303 7.477 1.00 87.31 140 ASN A N 1
ATOM 1076 C CA . ASN A 1 140 ? 15.065 5.009 8.607 1.00 87.31 140 ASN A CA 1
ATOM 1077 C C . ASN A 1 140 ? 15.846 6.220 8.125 1.00 87.31 140 ASN A C 1
ATOM 1079 O O . ASN A 1 140 ? 16.669 6.105 7.222 1.00 87.31 140 ASN A O 1
ATOM 1083 N N . VAL A 1 141 ? 15.648 7.348 8.797 1.00 86.75 141 VAL A N 1
ATOM 1084 C CA . VAL A 1 141 ? 16.550 8.495 8.719 1.00 86.75 141 VAL A CA 1
ATOM 1085 C C . VAL A 1 141 ? 17.553 8.388 9.860 1.00 86.75 141 VAL A C 1
ATOM 1087 O O . VAL A 1 141 ? 17.176 8.101 10.992 1.00 86.75 141 VAL A O 1
ATOM 1090 N N . SER A 1 142 ? 18.828 8.674 9.607 1.00 83.25 142 SER A N 1
ATOM 1091 C CA . SER A 1 142 ? 19.886 8.619 10.630 1.00 83.25 142 SER A CA 1
ATOM 1092 C C . SER A 1 142 ? 19.601 9.426 11.916 1.00 83.25 142 SER A C 1
ATOM 1094 O O . SER A 1 142 ? 20.091 9.071 12.988 1.00 83.25 142 SER A O 1
ATOM 1096 N N . SER A 1 143 ? 18.799 10.491 11.823 1.00 82.38 143 SER A N 1
ATOM 1097 C CA . SER A 1 143 ? 18.381 11.348 12.937 1.00 82.38 143 SER A CA 1
ATOM 1098 C C . SER A 1 143 ? 17.111 10.877 13.663 1.00 82.38 143 SER A C 1
ATOM 1100 O O . SER A 1 143 ? 16.779 11.426 14.717 1.00 82.38 143 SER A O 1
ATOM 1102 N N . ALA A 1 144 ? 16.401 9.877 13.131 1.00 83.44 144 ALA A N 1
ATOM 1103 C CA . ALA A 1 144 ? 15.164 9.368 13.708 1.00 83.44 144 ALA A CA 1
ATOM 1104 C C . ALA A 1 144 ? 15.424 8.519 14.963 1.00 83.44 144 ALA A C 1
ATOM 1106 O O . ALA A 1 144 ? 16.457 7.867 15.114 1.00 83.44 144 ALA A O 1
ATOM 1107 N N . ALA A 1 145 ? 14.459 8.520 15.884 1.00 84.81 145 ALA A N 1
ATOM 1108 C CA . ALA A 1 145 ? 14.537 7.724 17.110 1.00 84.81 145 ALA A CA 1
ATOM 1109 C C . ALA A 1 145 ? 14.333 6.221 16.857 1.00 84.81 145 ALA A C 1
ATOM 1111 O O . ALA A 1 145 ? 14.800 5.393 17.641 1.00 84.81 145 ALA A O 1
ATOM 1112 N N . HIS A 1 146 ? 13.616 5.881 15.789 1.00 81.44 146 HIS A N 1
ATOM 1113 C CA . HIS A 1 146 ? 13.328 4.525 15.354 1.00 81.44 146 HIS A CA 1
ATOM 1114 C C . HIS A 1 146 ? 13.062 4.516 13.840 1.00 81.44 146 HIS A C 1
ATOM 1116 O O . HIS A 1 146 ? 12.643 5.545 13.300 1.00 81.44 146 HIS A O 1
ATOM 1122 N N . PRO A 1 147 ? 13.266 3.369 13.169 1.00 86.38 147 PRO A N 1
ATOM 1123 C CA . PRO A 1 147 ? 12.748 3.144 11.827 1.00 86.38 147 PRO A CA 1
ATOM 1124 C C . PRO A 1 147 ? 11.218 3.241 11.795 1.00 86.38 147 PRO A C 1
ATOM 1126 O O . PRO A 1 147 ? 10.548 3.033 12.812 1.00 86.38 147 PRO A O 1
ATOM 1129 N N . THR A 1 148 ? 10.680 3.501 10.614 1.00 85.88 148 THR A N 1
ATOM 1130 C CA . THR A 1 148 ? 9.244 3.572 10.338 1.00 85.88 148 THR A CA 1
ATOM 1131 C C . THR A 1 148 ? 8.906 2.511 9.299 1.00 85.88 148 THR A C 1
ATOM 1133 O O . THR A 1 148 ? 9.689 2.296 8.367 1.00 85.88 148 THR A O 1
ATOM 1136 N N . ALA A 1 149 ? 7.778 1.821 9.462 1.00 88.62 149 ALA A N 1
ATOM 1137 C CA . ALA A 1 149 ? 7.318 0.907 8.428 1.00 88.62 149 ALA A CA 1
ATOM 1138 C C . ALA A 1 149 ? 6.862 1.701 7.198 1.00 88.62 149 ALA A C 1
ATOM 1140 O O . ALA A 1 149 ? 6.257 2.769 7.309 1.00 88.62 149 ALA A O 1
ATOM 1141 N N . LEU A 1 150 ? 7.185 1.185 6.020 1.00 89.44 150 LEU A N 1
ATOM 1142 C CA . LEU A 1 150 ? 6.686 1.680 4.750 1.00 89.44 150 LEU A CA 1
ATOM 1143 C C . LEU A 1 150 ? 5.809 0.598 4.141 1.00 89.44 150 LEU A C 1
ATOM 1145 O O . LEU A 1 150 ? 6.206 -0.564 4.107 1.00 89.44 150 LEU A O 1
ATOM 1149 N N . TRP A 1 151 ? 4.634 0.992 3.669 1.00 93.69 151 TRP A N 1
ATOM 1150 C CA . TRP A 1 151 ? 3.693 0.103 3.006 1.00 93.69 151 TRP A CA 1
ATOM 1151 C C . TRP A 1 151 ? 2.996 0.896 1.902 1.00 93.69 151 TRP A C 1
ATOM 1153 O O . TRP A 1 151 ? 2.184 1.780 2.182 1.00 93.69 151 TRP A O 1
ATOM 1163 N N . ILE A 1 152 ? 3.376 0.651 0.648 1.00 94.06 152 ILE A N 1
ATOM 1164 C CA . ILE A 1 152 ? 2.923 1.433 -0.507 1.00 94.06 152 ILE A CA 1
ATOM 1165 C C . ILE A 1 152 ? 2.335 0.486 -1.552 1.00 94.06 152 ILE A C 1
ATOM 1167 O O . ILE A 1 152 ? 3.090 -0.229 -2.216 1.00 94.06 152 ILE A O 1
ATOM 1171 N N . PRO A 1 153 ? 1.008 0.487 -1.759 1.00 96.69 153 PRO A N 1
ATOM 1172 C CA . PRO A 1 153 ? 0.419 -0.250 -2.857 1.00 96.69 153 PRO A CA 1
ATOM 1173 C C . PRO A 1 153 ? 0.597 0.522 -4.163 1.00 96.69 153 PRO A C 1
ATOM 1175 O O . PRO A 1 153 ? 0.427 1.744 -4.230 1.00 96.69 153 PRO A O 1
ATOM 1178 N N . ILE A 1 154 ? 0.908 -0.220 -5.214 1.00 97.75 154 ILE A N 1
ATOM 1179 C CA . ILE A 1 154 ? 1.102 0.266 -6.571 1.00 97.75 154 ILE A CA 1
ATOM 1180 C C . ILE A 1 154 ? 0.118 -0.481 -7.465 1.00 97.75 154 ILE A C 1
ATOM 1182 O O . ILE A 1 154 ? 0.211 -1.698 -7.631 1.00 97.75 154 ILE A O 1
ATOM 1186 N N . LEU A 1 155 ? -0.832 0.263 -8.034 1.00 98.12 155 LEU A N 1
ATOM 1187 C CA . LEU A 1 155 ? -1.831 -0.247 -8.967 1.00 98.12 155 LEU A CA 1
ATOM 1188 C C . LEU A 1 155 ? -1.540 0.323 -10.345 1.00 98.12 155 LEU A C 1
ATOM 1190 O O . LEU A 1 155 ? -1.330 1.528 -10.506 1.00 98.12 155 LEU A O 1
ATOM 1194 N N . MET A 1 156 ? -1.545 -0.545 -11.346 1.00 97.31 156 MET A N 1
ATOM 1195 C CA . MET A 1 156 ? -1.217 -0.167 -12.710 1.00 97.31 156 MET A CA 1
ATOM 1196 C C . MET A 1 156 ? -2.121 -0.855 -13.714 1.00 97.31 156 MET A C 1
ATOM 1198 O O . MET A 1 156 ? -2.416 -2.042 -13.585 1.00 97.31 156 MET A O 1
ATOM 1202 N N . ASP A 1 157 ? -2.455 -0.119 -14.766 1.00 96.75 157 ASP A N 1
ATOM 1203 C CA . ASP A 1 157 ? -2.974 -0.674 -16.008 1.00 96.75 157 ASP A CA 1
ATOM 1204 C C . ASP A 1 157 ? -1.791 -0.902 -16.965 1.00 96.75 157 ASP A C 1
ATOM 1206 O O . ASP A 1 157 ? -1.117 0.035 -17.405 1.00 96.75 157 ASP A O 1
ATOM 1210 N N . LEU A 1 158 ? -1.502 -2.175 -17.240 1.00 93.56 158 LEU A N 1
ATOM 1211 C CA . LEU A 1 158 ? -0.396 -2.616 -18.086 1.00 93.56 158 LEU A CA 1
ATOM 1212 C C . LEU A 1 158 ? -0.650 -2.348 -19.575 1.00 93.56 158 LEU A C 1
ATOM 1214 O O . LEU A 1 158 ? 0.309 -2.255 -20.341 1.00 93.56 158 LEU A O 1
ATOM 1218 N N . GLU A 1 159 ? -1.912 -2.209 -19.993 1.00 92.25 159 GLU A N 1
ATOM 1219 C CA . GLU A 1 159 ? -2.274 -1.893 -21.376 1.00 92.25 159 GLU A CA 1
ATOM 1220 C C . GLU A 1 159 ? -2.006 -0.413 -21.672 1.00 92.25 159 GLU A C 1
ATOM 1222 O O . GLU A 1 159 ? -1.327 -0.077 -22.6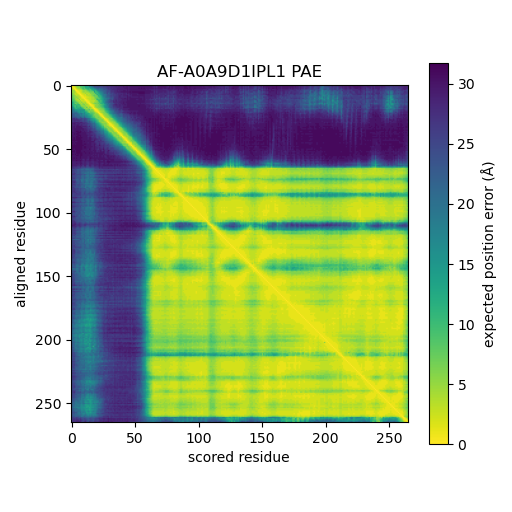48 1.00 92.25 159 GLU A O 1
ATOM 1227 N N . SER A 1 160 ? -2.483 0.486 -20.803 1.00 95.31 160 SER A N 1
ATOM 1228 C CA . SER A 1 160 ? -2.232 1.927 -20.941 1.00 95.31 160 SER A CA 1
ATOM 1229 C C . SER A 1 160 ? -0.849 2.355 -20.450 1.00 95.31 160 SER A C 1
ATOM 1231 O O . SER A 1 160 ? -0.400 3.442 -20.820 1.00 95.31 160 SER A O 1
ATOM 1233 N N . AR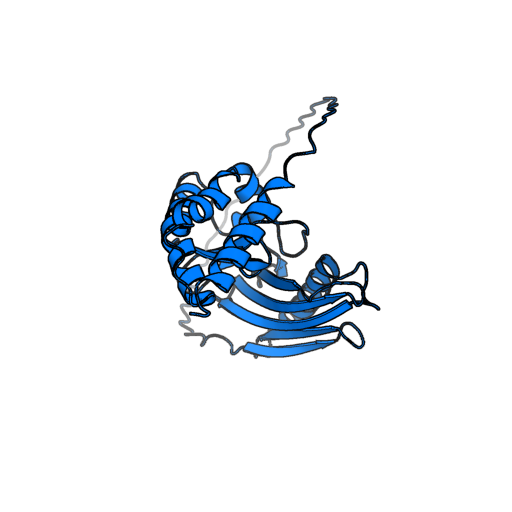G A 1 161 ? -0.161 1.511 -19.668 1.00 95.44 161 ARG A N 1
ATOM 1234 C CA . ARG A 1 161 ? 1.112 1.813 -18.987 1.00 95.44 161 ARG A CA 1
ATOM 1235 C C . ARG A 1 161 ? 0.983 3.060 -18.122 1.00 95.44 161 ARG A C 1
ATOM 1237 O O . ARG A 1 161 ? 1.693 4.049 -18.300 1.00 95.44 161 ARG A O 1
ATOM 1244 N N . SER A 1 162 ? 0.024 3.016 -17.207 1.00 96.81 162 SER A N 1
ATOM 1245 C CA . SER A 1 162 ? -0.236 4.102 -16.269 1.00 96.81 162 SER A CA 1
ATOM 1246 C C . SER A 1 162 ? -0.504 3.567 -14.874 1.00 96.81 162 SER A C 1
ATOM 1248 O O . SER A 1 162 ? -1.109 2.507 -14.710 1.00 96.81 162 SER A O 1
ATOM 1250 N N . LEU A 1 163 ? -0.109 4.349 -13.871 1.00 97.62 163 LEU A N 1
ATOM 1251 C CA . LEU A 1 163 ? -0.650 4.200 -12.529 1.00 97.62 163 LEU A CA 1
ATOM 1252 C C . LEU A 1 163 ? -2.147 4.503 -12.545 1.00 97.62 163 LEU A C 1
ATOM 1254 O O . LEU A 1 163 ? -2.598 5.402 -13.257 1.00 97.62 163 LEU A O 1
ATOM 1258 N N . VAL A 1 164 ? -2.890 3.757 -11.743 1.00 97.94 164 VAL A N 1
ATOM 1259 C CA . VAL A 1 164 ? -4.321 3.963 -11.520 1.00 97.94 164 VAL A CA 1
ATOM 1260 C C . VAL A 1 164 ? -4.585 4.000 -10.022 1.00 97.94 164 VAL A C 1
ATOM 1262 O O . VAL A 1 164 ? -3.828 3.443 -9.227 1.00 97.94 164 VAL A O 1
ATOM 1265 N N . SER A 1 165 ? -5.633 4.700 -9.617 1.00 97.19 165 SER A N 1
ATOM 1266 C CA . SER A 1 165 ? -6.129 4.682 -8.245 1.00 97.19 165 SER A CA 1
ATOM 1267 C C . SER A 1 165 ? -7.175 3.579 -8.071 1.00 97.19 165 SER A C 1
ATOM 1269 O O . SER A 1 165 ? -7.686 3.025 -9.047 1.00 97.19 165 SER A O 1
ATOM 1271 N N . LEU A 1 166 ? -7.552 3.271 -6.828 1.00 97.00 166 LEU A N 1
ATOM 1272 C CA . LEU A 1 166 ? -8.655 2.337 -6.588 1.00 97.00 166 LEU A CA 1
ATOM 1273 C C . LEU A 1 166 ? -9.982 2.895 -7.136 1.00 97.00 166 LEU A C 1
ATOM 1275 O O . LEU A 1 166 ? -10.795 2.136 -7.658 1.00 97.00 166 LEU A O 1
ATOM 1279 N N . ALA A 1 167 ? -10.182 4.216 -7.067 1.00 96.50 167 ALA A N 1
ATOM 1280 C CA . ALA A 1 167 ? -11.383 4.878 -7.581 1.00 96.50 167 ALA A CA 1
ATOM 1281 C C . ALA A 1 167 ? -11.523 4.824 -9.114 1.00 96.50 167 ALA A C 1
ATOM 1283 O O . ALA A 1 167 ? -12.630 5.003 -9.622 1.00 96.50 167 ALA A O 1
ATOM 1284 N N . ASP A 1 168 ? -10.428 4.585 -9.845 1.00 97.06 168 ASP A N 1
ATOM 1285 C CA . ASP A 1 168 ? -10.465 4.384 -11.300 1.00 97.06 168 ASP A CA 1
ATOM 1286 C C . ASP A 1 168 ? -10.964 2.983 -11.679 1.00 97.06 168 ASP A C 1
ATOM 1288 O O . ASP A 1 168 ? -11.458 2.783 -12.790 1.00 97.06 168 ASP A O 1
ATOM 1292 N N . LEU A 1 169 ? -10.830 2.017 -10.763 1.00 95.06 169 LEU A N 1
ATOM 1293 C CA . LEU A 1 169 ? -11.174 0.611 -10.983 1.00 95.06 169 LEU A CA 1
ATOM 1294 C C . LEU A 1 169 ? -12.549 0.262 -10.410 1.00 95.06 169 LEU A C 1
ATOM 1296 O O . LEU A 1 169 ? -13.317 -0.444 -11.053 1.00 95.06 169 LEU A O 1
ATOM 1300 N N . LEU A 1 170 ? -12.886 0.806 -9.238 1.00 92.69 170 LEU A N 1
ATOM 1301 C CA . LEU A 1 170 ? -14.115 0.496 -8.515 1.00 92.69 170 LEU A CA 1
ATOM 1302 C C . LEU A 1 170 ? -14.920 1.771 -8.206 1.00 92.69 170 LEU A C 1
ATOM 1304 O O . LEU A 1 170 ? -14.368 2.749 -7.688 1.00 92.69 170 LEU A O 1
ATOM 1308 N N . PRO A 1 171 ? -16.251 1.769 -8.414 1.00 92.00 171 PRO A N 1
ATOM 1309 C CA . PRO A 1 171 ? -17.101 2.866 -7.979 1.00 92.00 171 PRO A CA 1
ATOM 1310 C C . PRO A 1 171 ? -17.160 2.939 -6.447 1.00 92.00 171 PRO A C 1
ATOM 1312 O O . PRO A 1 171 ? -17.751 2.097 -5.771 1.00 92.00 171 PRO A O 1
ATOM 1315 N N . LEU A 1 172 ? -16.594 4.005 -5.886 1.00 94.38 172 LEU A N 1
ATOM 1316 C CA . LEU A 1 172 ? -16.623 4.259 -4.447 1.00 94.38 172 LEU A CA 1
ATOM 1317 C C . LEU A 1 172 ? -17.990 4.836 -4.035 1.00 94.38 172 LEU A C 1
ATOM 1319 O O . LEU A 1 172 ? -18.110 6.023 -3.761 1.00 94.38 172 LEU A O 1
ATOM 1323 N N . GLU A 1 173 ? -19.066 4.063 -4.048 1.00 94.38 173 GLU A N 1
ATOM 1324 C CA . GLU A 1 173 ? -20.402 4.544 -3.646 1.00 94.38 173 GLU A CA 1
ATOM 1325 C C . GLU A 1 173 ? -20.606 4.504 -2.121 1.00 94.38 173 GLU A C 1
ATOM 1327 O O . GLU A 1 173 ? -19.797 3.953 -1.382 1.00 94.38 173 GLU A O 1
ATOM 1332 N N . THR A 1 174 ? -21.708 5.062 -1.606 1.00 94.56 174 THR A N 1
ATOM 1333 C CA . THR A 1 174 ? -22.025 5.013 -0.159 1.00 94.56 174 THR A CA 1
ATOM 1334 C C . THR A 1 174 ? -22.020 3.587 0.413 1.00 94.56 174 THR A C 1
ATOM 1336 O O . THR A 1 174 ? -21.647 3.381 1.571 1.00 94.56 174 THR A O 1
ATOM 1339 N N . SER A 1 175 ? -22.409 2.588 -0.385 1.00 93.94 175 SER A N 1
ATOM 1340 C CA . SER A 1 175 ? -22.352 1.179 0.018 1.00 93.94 175 SER A CA 1
ATOM 1341 C C . SER A 1 175 ? -20.924 0.713 0.292 1.00 93.94 175 SER A C 1
ATOM 1343 O O . SER A 1 175 ? -20.714 0.054 1.303 1.00 93.94 175 SER A O 1
ATOM 1345 N N . PHE A 1 176 ? -19.947 1.131 -0.520 1.00 95.00 176 PHE A N 1
ATOM 1346 C CA . PHE A 1 176 ? -18.537 0.787 -0.328 1.00 95.00 176 PHE A CA 1
ATOM 1347 C C . PHE A 1 176 ? -18.027 1.261 1.038 1.00 95.00 176 PHE A C 1
ATOM 1349 O O . PHE A 1 176 ? -17.471 0.476 1.800 1.00 95.00 176 PHE A O 1
ATOM 1356 N N . PHE A 1 177 ? -18.279 2.524 1.404 1.00 95.06 177 PHE A N 1
ATOM 1357 C CA . PHE A 1 177 ? -17.845 3.046 2.709 1.00 95.06 177 PHE A CA 1
ATOM 1358 C C . PHE A 1 177 ? -18.570 2.376 3.874 1.00 95.06 177 PHE A C 1
ATOM 1360 O O . PHE A 1 177 ? -17.984 2.192 4.940 1.00 95.06 177 PHE A O 1
ATOM 1367 N N . THR A 1 178 ? -19.826 1.972 3.674 1.00 94.19 178 THR A N 1
ATOM 1368 C CA . THR A 1 178 ? -20.572 1.198 4.673 1.00 94.19 178 THR A CA 1
ATOM 1369 C C . THR A 1 178 ? -19.916 -0.168 4.893 1.00 94.19 178 THR A C 1
ATOM 1371 O O . THR A 1 178 ? -19.611 -0.508 6.037 1.00 94.19 178 THR A O 1
ATOM 1374 N N . SER A 1 179 ? -19.629 -0.906 3.813 1.00 94.38 179 SER A N 1
ATOM 1375 C CA . SER A 1 179 ? -18.932 -2.198 3.852 1.00 94.38 179 SER A CA 1
ATOM 1376 C C . SER A 1 179 ? -17.547 -2.070 4.487 1.00 94.38 179 SER A C 1
ATOM 1378 O O . SER A 1 179 ? -17.208 -2.830 5.389 1.00 94.38 179 SER A O 1
ATOM 1380 N N . PHE A 1 180 ? -16.767 -1.066 4.080 1.00 95.56 180 PHE A N 1
ATOM 1381 C CA . PHE A 1 180 ? -15.429 -0.814 4.612 1.00 95.56 180 PHE A CA 1
ATOM 1382 C C . PHE A 1 180 ? -15.441 -0.520 6.117 1.00 95.56 180 PHE A C 1
ATOM 1384 O O . PHE A 1 180 ? -14.662 -1.105 6.867 1.00 95.56 180 PHE A O 1
ATOM 1391 N N . ARG A 1 181 ? -16.341 0.348 6.594 1.00 94.69 181 ARG A N 1
ATOM 1392 C CA . ARG A 1 181 ? -16.435 0.674 8.027 1.00 94.69 181 ARG A CA 1
ATOM 1393 C C . ARG A 1 181 ? -16.863 -0.527 8.859 1.00 94.69 181 ARG A C 1
ATOM 1395 O O . ARG A 1 181 ? -16.333 -0.720 9.951 1.00 94.69 181 ARG A O 1
ATOM 1402 N N . GLN A 1 182 ? -17.788 -1.336 8.346 1.00 94.25 182 GLN A N 1
ATOM 1403 C CA . GLN A 1 182 ? -18.178 -2.581 8.998 1.00 94.25 182 GLN A CA 1
ATOM 1404 C C . GLN A 1 182 ? -16.995 -3.559 9.058 1.00 94.25 182 GLN A C 1
ATOM 1406 O O . GLN A 1 182 ? -16.666 -4.053 10.135 1.00 94.25 182 GLN A O 1
ATOM 1411 N N . ALA A 1 183 ? -16.308 -3.769 7.934 1.00 95.56 183 ALA A N 1
ATOM 1412 C CA . ALA A 1 183 ? -15.128 -4.621 7.852 1.00 95.56 183 ALA A CA 1
ATOM 1413 C C . ALA A 1 183 ? -14.029 -4.168 8.829 1.00 95.56 183 ALA A C 1
ATOM 1415 O O . ALA A 1 183 ? -13.473 -4.989 9.554 1.00 95.56 183 ALA A O 1
ATOM 1416 N N . TYR A 1 184 ? -13.775 -2.860 8.931 1.00 95.88 184 TYR A N 1
ATOM 1417 C CA . TYR A 1 184 ? -12.827 -2.305 9.897 1.00 95.88 184 TYR A CA 1
ATOM 1418 C C . TYR A 1 184 ? -13.209 -2.657 11.337 1.00 95.88 184 TYR A C 1
ATOM 1420 O O . TYR A 1 184 ? -12.371 -3.146 12.091 1.00 95.88 184 TYR A O 1
ATOM 1428 N N . GLN A 1 185 ? -14.473 -2.451 11.721 1.00 93.44 185 GLN A N 1
ATOM 1429 C CA . GLN A 1 185 ? -14.946 -2.744 13.077 1.00 93.44 185 GLN A CA 1
ATOM 1430 C C . GLN A 1 185 ? -14.804 -4.226 13.443 1.00 93.44 185 GLN A C 1
ATOM 1432 O O . GLN A 1 185 ? -14.481 -4.545 14.591 1.00 93.44 185 GLN A O 1
ATOM 1437 N N . GLU A 1 186 ? -15.030 -5.112 12.474 1.00 93.19 186 GLU A N 1
ATOM 1438 C CA . GLU A 1 186 ? -14.919 -6.562 12.634 1.00 93.19 186 GLU A CA 1
ATOM 1439 C C . GLU A 1 186 ? -13.457 -7.040 12.685 1.00 93.19 186 GLU A C 1
ATOM 1441 O O . GLU A 1 186 ? -13.151 -7.985 13.413 1.00 93.19 186 GLU A O 1
ATOM 1446 N N . GLN A 1 187 ? -12.548 -6.386 11.952 1.00 95.56 187 GLN A N 1
ATOM 1447 C CA . GLN A 1 187 ? -11.173 -6.860 11.757 1.00 95.56 187 GLN A CA 1
ATOM 1448 C C . GLN A 1 187 ? -10.151 -6.219 12.700 1.00 95.56 187 GLN A C 1
ATOM 1450 O O . GLN A 1 187 ? -9.236 -6.913 13.141 1.00 95.56 187 GLN A O 1
ATOM 1455 N N . ILE A 1 188 ? -10.283 -4.929 13.038 1.00 95.69 188 ILE A N 1
ATOM 1456 C CA . ILE A 1 188 ? -9.202 -4.159 13.682 1.00 95.69 188 ILE A CA 1
ATOM 1457 C C . ILE A 1 188 ? -8.753 -4.748 15.021 1.00 95.69 188 ILE A C 1
ATOM 1459 O O . ILE A 1 188 ? -7.557 -4.880 15.268 1.00 95.69 188 ILE A O 1
ATOM 1463 N N . VAL A 1 189 ? -9.699 -5.130 15.884 1.00 95.50 189 VAL A N 1
ATOM 1464 C CA . VAL A 1 189 ? -9.372 -5.652 17.217 1.00 95.50 189 VAL A CA 1
ATOM 1465 C C . VAL A 1 189 ? -8.704 -7.012 17.080 1.00 95.50 189 VAL A C 1
ATOM 1467 O O . VAL A 1 189 ? -7.578 -7.172 17.532 1.00 95.50 189 VAL A O 1
ATOM 1470 N N . LEU A 1 190 ? -9.348 -7.956 16.389 1.00 95.38 190 LEU A N 1
ATOM 1471 C CA . LEU A 1 190 ? -8.821 -9.311 16.220 1.00 95.38 190 LEU A CA 1
ATOM 1472 C C . LEU A 1 190 ? -7.454 -9.312 15.526 1.00 95.38 190 LEU A C 1
ATOM 1474 O O . LEU A 1 190 ? -6.534 -9.990 15.980 1.00 95.38 190 LEU A O 1
ATOM 1478 N N . GLY A 1 191 ? -7.296 -8.517 14.467 1.00 95.62 191 GLY A N 1
ATOM 1479 C CA . GLY A 1 191 ? -6.039 -8.434 13.734 1.00 95.62 191 GLY A CA 1
ATOM 1480 C C . GLY A 1 191 ? -4.916 -7.780 14.546 1.00 95.62 191 GLY A C 1
ATOM 1481 O O . GLY A 1 191 ? -3.771 -8.223 14.469 1.00 95.62 191 GLY A O 1
ATOM 1482 N N . LEU A 1 192 ? -5.212 -6.769 15.374 1.00 95.88 192 LEU A N 1
ATOM 1483 C CA . LEU A 1 192 ? -4.211 -6.197 16.281 1.00 95.88 192 LEU A CA 1
ATOM 1484 C C . LEU A 1 192 ? -3.888 -7.123 17.458 1.00 95.88 192 LEU A C 1
ATOM 1486 O O . LEU A 1 192 ? -2.729 -7.185 17.859 1.00 95.88 192 LEU A O 1
ATOM 1490 N N . GLU A 1 193 ? -4.858 -7.864 17.998 1.00 95.62 193 GLU A N 1
ATOM 1491 C CA . GLU A 1 193 ? -4.608 -8.865 19.042 1.00 95.62 193 GLU A CA 1
ATOM 1492 C C . GLU A 1 193 ? -3.686 -9.976 18.535 1.00 95.62 193 GLU A C 1
ATOM 1494 O O . GLU A 1 193 ? -2.738 -10.361 19.225 1.00 95.62 193 GLU A O 1
ATOM 1499 N N . GLU A 1 194 ? -3.919 -10.451 17.309 1.00 95.44 194 GLU A N 1
ATOM 1500 C CA . GLU A 1 194 ? -3.050 -11.415 16.639 1.00 95.44 194 GLU A CA 1
ATOM 1501 C C . GLU A 1 194 ? -1.653 -10.834 16.406 1.00 95.44 194 GLU A C 1
ATOM 1503 O O . GLU A 1 194 ? -0.654 -11.444 16.785 1.00 95.44 194 GLU A O 1
ATOM 1508 N N . ARG A 1 195 ? -1.550 -9.627 15.848 1.00 93.38 195 ARG A N 1
ATOM 1509 C CA . ARG A 1 195 ? -0.254 -9.001 15.558 1.00 93.38 195 ARG A CA 1
ATOM 1510 C C . ARG A 1 195 ? 0.567 -8.725 16.816 1.00 93.38 195 ARG A C 1
ATOM 1512 O O . ARG A 1 195 ? 1.762 -9.008 16.856 1.00 93.38 195 ARG A O 1
ATOM 1519 N N . LEU A 1 196 ? -0.068 -8.161 17.840 1.00 92.94 196 LEU A N 1
ATOM 1520 C CA . LEU A 1 196 ? 0.589 -7.721 19.073 1.00 92.94 196 LEU A CA 1
ATOM 1521 C C . LEU A 1 196 ? 0.670 -8.825 20.134 1.00 92.94 196 LEU A C 1
ATOM 1523 O O . LEU A 1 196 ? 1.332 -8.638 21.156 1.00 92.94 196 LEU A O 1
ATOM 1527 N N . GLN A 1 197 ? 0.008 -9.966 19.909 1.00 95.19 197 GLN A N 1
ATOM 1528 C CA . GLN A 1 197 ? -0.059 -11.093 20.843 1.00 95.19 197 GLN A CA 1
ATOM 1529 C C . GLN A 1 197 ? -0.543 -10.658 22.240 1.00 95.19 197 GLN A C 1
ATOM 1531 O O . GLN A 1 197 ? -0.027 -11.093 23.275 1.00 95.19 197 GLN A O 1
ATOM 1536 N N . THR A 1 198 ? -1.536 -9.766 22.280 1.00 94.38 198 THR A N 1
ATOM 1537 C CA . THR A 1 198 ? -2.123 -9.221 23.511 1.00 94.38 198 THR A CA 1
ATOM 1538 C C . THR A 1 198 ? -3.635 -9.106 23.381 1.00 94.38 198 THR A C 1
ATOM 1540 O O . THR A 1 198 ? -4.140 -8.863 22.299 1.00 94.38 198 THR A O 1
ATOM 1543 N N . ASP A 1 199 ? -4.341 -9.245 24.501 1.00 94.81 199 ASP A N 1
ATOM 1544 C CA . ASP A 1 199 ? -5.777 -8.963 24.621 1.00 94.81 199 ASP A CA 1
ATOM 1545 C C . ASP A 1 199 ? -5.998 -7.442 24.617 1.00 94.81 199 ASP A C 1
ATOM 1547 O O . ASP A 1 199 ? -5.376 -6.740 25.427 1.00 94.81 199 ASP A O 1
ATOM 1551 N N . LEU A 1 200 ? -6.844 -6.967 23.700 1.00 94.12 200 LEU A N 1
ATOM 1552 C CA . LEU A 1 200 ? -7.197 -5.561 23.468 1.00 94.12 200 LEU A CA 1
ATOM 1553 C C . LEU A 1 200 ? -8.686 -5.294 23.731 1.00 94.12 200 LEU A C 1
ATOM 1555 O O . LEU A 1 200 ? -9.231 -4.269 23.317 1.00 94.12 200 LEU A O 1
ATOM 1559 N N . SER A 1 201 ? -9.372 -6.199 24.432 1.00 90.94 201 SER A N 1
ATOM 1560 C CA . SER A 1 201 ? -10.806 -6.077 24.713 1.00 90.94 201 SER A CA 1
ATOM 1561 C C . SER A 1 201 ? -11.192 -4.799 25.469 1.00 90.94 201 SER A C 1
ATOM 1563 O O . SER A 1 201 ? -12.333 -4.354 25.359 1.00 90.94 201 SER A O 1
ATOM 1565 N N . GLN A 1 202 ? -10.272 -4.181 26.223 1.00 92.69 202 GLN A N 1
ATOM 1566 C CA . GLN A 1 202 ? -10.529 -2.915 26.930 1.00 92.69 202 GLN A CA 1
ATOM 1567 C C . GLN A 1 202 ? -10.370 -1.685 26.029 1.00 92.69 202 GLN A C 1
ATOM 1569 O O . GLN A 1 202 ? -10.931 -0.630 26.322 1.00 92.69 202 GLN A O 1
ATOM 1574 N N . GLU A 1 203 ? -9.622 -1.819 24.940 1.00 92.81 203 GLU A N 1
ATOM 1575 C CA . GLU A 1 203 ? -9.332 -0.780 23.960 1.00 92.81 203 GLU A CA 1
ATOM 1576 C C . GLU A 1 203 ? -10.226 -0.892 22.717 1.00 92.81 203 GLU A C 1
ATOM 1578 O O . GLU A 1 203 ? -10.207 0.015 21.887 1.00 92.81 203 GLU A O 1
ATOM 1583 N N . ALA A 1 204 ? -11.029 -1.957 22.605 1.00 90.62 204 ALA A N 1
ATOM 1584 C CA . ALA A 1 204 ? -11.864 -2.270 21.446 1.00 90.62 204 ALA A CA 1
ATOM 1585 C C . ALA A 1 204 ? -12.678 -1.067 20.944 1.00 90.62 204 ALA A C 1
ATOM 1587 O O . ALA A 1 204 ? -12.556 -0.701 19.777 1.00 90.62 204 ALA A O 1
ATOM 1588 N N . ASP A 1 205 ? -13.418 -0.393 21.831 1.00 90.62 205 ASP A N 1
ATOM 1589 C CA . ASP A 1 205 ? -14.217 0.785 21.467 1.00 90.62 205 ASP A CA 1
ATOM 1590 C C . ASP A 1 205 ? -13.345 1.927 20.922 1.00 90.62 205 ASP A C 1
ATOM 1592 O O . ASP A 1 205 ? -13.726 2.600 19.968 1.00 90.62 205 ASP A O 1
ATOM 1596 N N . THR A 1 206 ? -12.161 2.138 21.508 1.00 90.69 206 THR A N 1
ATOM 1597 C CA . THR A 1 206 ? -11.221 3.182 21.064 1.00 90.69 206 THR A CA 1
ATOM 1598 C C . THR A 1 206 ? -10.679 2.857 19.677 1.00 90.69 206 THR A C 1
ATOM 1600 O O . THR A 1 206 ? -10.678 3.714 18.799 1.00 90.69 206 THR A O 1
ATOM 1603 N N . LEU A 1 207 ? -10.246 1.612 19.467 1.00 91.19 207 LEU A N 1
ATOM 1604 C CA . LEU A 1 207 ? -9.688 1.151 18.197 1.00 91.19 207 LEU A CA 1
ATOM 1605 C C . LEU A 1 207 ? -10.734 1.213 17.083 1.00 91.19 207 LEU A C 1
ATOM 1607 O O . LEU A 1 207 ? -10.463 1.749 16.017 1.00 91.19 207 LEU A O 1
ATOM 1611 N N . GLN A 1 208 ? -11.957 0.757 17.350 1.00 90.12 208 GLN A N 1
ATOM 1612 C CA . GLN A 1 208 ? -13.063 0.813 16.393 1.00 90.12 208 GLN A CA 1
ATOM 1613 C C . GLN A 1 208 ? -13.489 2.250 16.052 1.00 90.12 208 GLN A C 1
ATOM 1615 O O . GLN A 1 208 ? -14.058 2.481 14.983 1.00 90.12 208 GLN A O 1
ATOM 1620 N N . GLN A 1 209 ? -13.208 3.218 16.929 1.00 87.38 209 GLN A N 1
ATOM 1621 C CA . GLN A 1 209 ? -13.504 4.634 16.705 1.00 87.38 209 GLN A CA 1
ATOM 1622 C C . GLN A 1 209 ? -12.406 5.395 15.956 1.00 87.38 209 GLN A C 1
ATOM 1624 O O . GLN A 1 209 ? -12.712 6.453 15.415 1.00 87.38 209 GLN A O 1
ATOM 1629 N N . LEU A 1 210 ? -11.181 4.868 15.830 1.00 86.12 210 LEU A N 1
ATOM 1630 C CA . LEU A 1 210 ? -10.100 5.547 15.094 1.00 86.12 210 LEU A CA 1
ATOM 1631 C C . LEU A 1 210 ? -10.507 5.904 13.653 1.00 86.12 210 LEU A C 1
ATOM 1633 O O . LEU A 1 210 ? -10.173 6.978 13.160 1.00 86.12 210 LEU A O 1
ATOM 1637 N N . LEU A 1 211 ? -11.279 5.036 12.991 1.00 87.06 211 LEU A N 1
ATOM 1638 C CA . LEU A 1 211 ? -11.784 5.287 11.638 1.00 87.06 211 LEU A CA 1
ATOM 1639 C C . LEU A 1 211 ? -12.980 6.260 11.596 1.00 87.06 211 LEU A C 1
ATOM 1641 O O . LEU A 1 211 ? -13.255 6.864 10.557 1.00 87.06 211 LEU A O 1
ATOM 1645 N N . VAL A 1 212 ? -13.723 6.410 12.698 1.00 77.94 212 VAL A N 1
ATOM 1646 C CA . VAL A 1 212 ? -14.928 7.263 12.761 1.00 77.94 212 VAL A CA 1
ATOM 1647 C C . VAL A 1 212 ? -14.577 8.736 12.562 1.00 77.94 212 VAL A C 1
ATOM 1649 O O . VAL A 1 212 ? -15.374 9.473 11.984 1.00 77.94 212 VAL A O 1
ATOM 1652 N N . ASP A 1 213 ? -13.371 9.142 12.954 1.00 77.56 213 ASP A N 1
ATOM 1653 C CA . ASP A 1 213 ? -12.891 10.515 12.779 1.00 77.56 213 ASP A CA 1
ATOM 1654 C C . ASP A 1 213 ? -12.618 10.880 11.306 1.00 77.56 213 ASP A C 1
ATOM 1656 O O . ASP A 1 213 ? -12.505 12.059 10.968 1.00 77.56 213 ASP A O 1
ATOM 1660 N N . SER A 1 214 ? -12.556 9.893 10.404 1.00 88.56 214 SER A N 1
ATOM 1661 C CA . SER A 1 214 ? -12.390 10.113 8.962 1.00 88.56 214 SER A CA 1
ATOM 1662 C C . SER A 1 214 ? -13.738 10.116 8.244 1.00 88.56 214 SER A C 1
ATOM 1664 O O . SER A 1 214 ? -14.510 9.166 8.377 1.00 88.56 214 SER A O 1
ATOM 1666 N N . THR A 1 215 ? -14.026 11.145 7.439 1.00 93.62 215 THR A N 1
ATOM 1667 C CA . THR A 1 215 ? -15.251 11.199 6.618 1.00 93.62 215 THR A CA 1
ATOM 1668 C C . THR A 1 215 ? -15.096 10.407 5.318 1.00 93.62 215 THR A C 1
ATOM 1670 O O . THR A 1 215 ? -13.979 10.156 4.862 1.00 93.62 215 THR A O 1
ATOM 1673 N N . ASP A 1 216 ? -16.213 10.030 4.691 1.00 95.31 216 ASP A N 1
ATOM 1674 C CA . ASP A 1 216 ? -16.192 9.320 3.404 1.00 95.31 216 ASP A CA 1
ATOM 1675 C C . ASP A 1 216 ? -15.520 10.160 2.306 1.00 95.31 216 ASP A C 1
ATOM 1677 O O . ASP A 1 216 ? -14.881 9.613 1.414 1.00 95.31 216 ASP A O 1
ATOM 1681 N N . GLU A 1 217 ? -15.597 11.491 2.378 1.00 95.00 217 GLU A N 1
ATOM 1682 C CA . GLU A 1 217 ? -14.901 12.393 1.455 1.00 95.0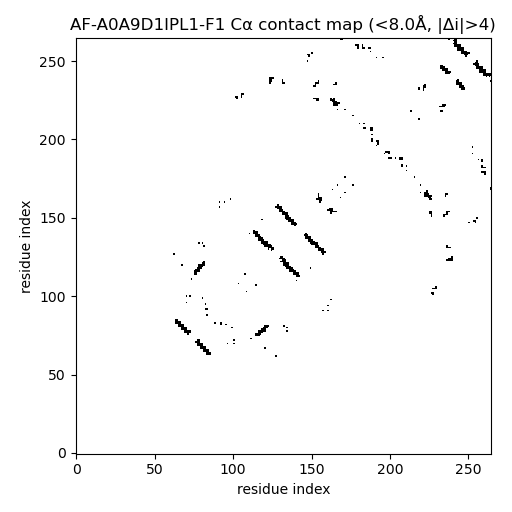0 217 GLU A CA 1
ATOM 1683 C C . GLU A 1 217 ? -13.380 12.330 1.614 1.00 95.00 217 GLU A C 1
ATOM 1685 O O . GLU A 1 217 ? -12.668 12.381 0.612 1.00 95.00 217 GLU A O 1
ATOM 1690 N N . VAL A 1 218 ? -12.876 12.202 2.848 1.00 94.88 218 VAL A N 1
ATOM 1691 C CA . VAL A 1 218 ? -11.437 12.040 3.113 1.00 94.88 218 VAL A CA 1
ATOM 1692 C C . VAL A 1 218 ? -10.957 10.701 2.569 1.00 94.88 218 VAL A C 1
ATOM 1694 O O . VAL A 1 218 ? -9.991 10.670 1.811 1.00 94.88 218 VAL A O 1
ATOM 1697 N N . ILE A 1 219 ? -11.672 9.619 2.890 1.00 96.38 219 ILE A N 1
ATOM 1698 C CA . ILE A 1 219 ? -11.335 8.273 2.411 1.00 96.38 219 ILE A CA 1
ATOM 1699 C C . ILE A 1 219 ? -11.377 8.252 0.879 1.00 96.38 219 ILE A C 1
ATOM 1701 O O . ILE A 1 219 ? -10.426 7.827 0.235 1.00 96.38 219 ILE A O 1
ATOM 1705 N N . ARG A 1 220 ? -12.442 8.785 0.269 1.00 97.00 220 ARG A N 1
ATOM 1706 C CA . ARG A 1 220 ? -12.569 8.879 -1.190 1.00 97.00 220 ARG A CA 1
ATOM 1707 C C . ARG A 1 220 ? -11.410 9.634 -1.819 1.00 97.00 220 ARG A C 1
ATOM 1709 O O . ARG A 1 220 ? -10.891 9.176 -2.831 1.00 97.00 220 ARG A O 1
ATOM 1716 N N . ARG A 1 221 ? -11.043 10.794 -1.267 1.00 96.62 221 ARG A N 1
ATOM 1717 C CA . ARG A 1 221 ? -9.939 11.609 -1.782 1.00 96.62 221 ARG A CA 1
ATOM 1718 C C . ARG A 1 221 ? -8.655 10.787 -1.839 1.00 96.62 221 ARG A C 1
ATOM 1720 O O . ARG A 1 221 ? -8.024 10.768 -2.887 1.00 96.62 221 ARG A O 1
ATOM 1727 N N . ASP A 1 222 ? -8.316 10.098 -0.755 1.00 97.12 222 ASP A N 1
ATOM 1728 C CA . ASP A 1 222 ? -7.100 9.284 -0.666 1.00 97.12 222 ASP A CA 1
ATOM 1729 C C . ASP A 1 222 ? -7.140 8.086 -1.632 1.00 97.12 222 ASP A C 1
ATOM 1731 O O . ASP A 1 222 ? -6.169 7.819 -2.336 1.00 97.12 222 ASP A O 1
ATOM 1735 N N . LEU A 1 223 ? -8.288 7.409 -1.739 1.00 97.31 223 LEU A N 1
ATOM 1736 C CA . LEU A 1 223 ? -8.482 6.270 -2.648 1.00 97.31 223 LEU A CA 1
ATOM 1737 C C . LEU A 1 223 ? -8.574 6.663 -4.133 1.00 97.31 223 LEU A C 1
ATOM 1739 O O . LEU A 1 223 ? -8.509 5.787 -4.995 1.00 97.31 223 LEU A O 1
ATOM 1743 N N . SER A 1 224 ? -8.721 7.958 -4.429 1.00 97.06 224 SER A N 1
ATOM 1744 C CA . SER A 1 224 ? -8.698 8.520 -5.791 1.00 97.06 224 SER A CA 1
ATOM 1745 C C . SER A 1 224 ? -7.309 9.016 -6.206 1.00 97.06 224 SER A C 1
ATOM 1747 O O . SER A 1 224 ? -7.167 9.651 -7.246 1.00 97.06 224 SER A O 1
ATOM 1749 N N . GLN A 1 225 ? -6.293 8.784 -5.375 1.00 96.50 225 GLN A N 1
ATOM 1750 C CA . GLN A 1 225 ? -4.907 9.156 -5.637 1.00 96.50 225 GLN A CA 1
ATOM 1751 C C . GLN A 1 225 ? -4.067 7.913 -5.937 1.00 96.50 225 GLN A C 1
ATOM 1753 O O . GLN A 1 225 ? -4.326 6.826 -5.412 1.00 96.50 225 GLN A O 1
ATOM 1758 N N . THR A 1 226 ? -3.044 8.075 -6.772 1.00 96.56 226 THR A N 1
ATOM 1759 C CA . THR A 1 226 ? -2.108 7.004 -7.129 1.00 96.56 226 THR A CA 1
ATOM 1760 C C . THR A 1 226 ? -0.937 6.920 -6.146 1.00 96.56 226 THR A C 1
ATOM 1762 O O . THR A 1 226 ? -0.885 7.615 -5.132 1.00 96.56 226 THR A O 1
ATOM 1765 N N . ALA A 1 227 ? 0.021 6.034 -6.418 1.00 94.12 227 ALA A N 1
ATOM 1766 C CA . ALA A 1 227 ? 1.237 5.901 -5.620 1.00 94.12 227 ALA A CA 1
ATOM 1767 C C . ALA A 1 227 ? 2.208 7.098 -5.729 1.00 94.12 227 ALA A C 1
ATOM 1769 O O . ALA A 1 227 ? 3.170 7.149 -4.974 1.00 94.12 227 ALA A O 1
ATOM 1770 N N . LEU A 1 228 ? 1.968 8.063 -6.626 1.00 93.50 228 LEU A N 1
ATOM 1771 C CA . LEU A 1 228 ? 2.794 9.274 -6.768 1.00 93.50 228 LEU A CA 1
ATOM 1772 C C . LEU A 1 228 ? 2.335 10.436 -5.875 1.00 93.50 228 LEU A C 1
ATOM 1774 O O . LEU A 1 228 ? 2.914 11.522 -5.908 1.00 93.50 228 LEU A O 1
ATOM 1778 N N . GLU A 1 229 ? 1.290 10.235 -5.082 1.00 91.50 229 GLU A N 1
ATOM 1779 C CA . GLU A 1 229 ? 0.777 11.223 -4.151 1.00 91.50 229 GLU A CA 1
ATOM 1780 C C . GLU A 1 229 ? 1.137 10.848 -2.711 1.00 91.50 229 GLU A C 1
ATOM 1782 O O . GLU A 1 229 ? 0.752 9.791 -2.198 1.00 91.50 229 GLU A O 1
ATOM 1787 N N . SER A 1 230 ? 1.839 11.762 -2.040 1.00 83.62 230 SER A N 1
ATOM 1788 C CA . SER A 1 230 ? 2.255 11.620 -0.646 1.00 83.62 230 SER A CA 1
ATOM 1789 C C . SER A 1 230 ? 1.198 12.133 0.343 1.00 83.62 230 SER A C 1
ATOM 1791 O O . SER A 1 230 ? 0.239 12.825 -0.016 1.00 83.62 230 SER A O 1
ATOM 1793 N N . GLY A 1 231 ? 1.374 11.800 1.626 1.00 83.06 231 GLY A N 1
ATOM 1794 C CA . GLY A 1 231 ? 0.535 12.313 2.719 1.00 83.06 231 GLY A CA 1
ATOM 1795 C C . GLY A 1 231 ? -0.871 11.707 2.785 1.00 83.06 231 GLY A C 1
ATOM 1796 O O . GLY A 1 231 ? -1.791 12.335 3.315 1.00 83.06 231 GLY A O 1
ATOM 1797 N N . ARG A 1 232 ? -1.042 10.506 2.228 1.00 89.88 232 ARG A N 1
ATOM 1798 C CA . ARG A 1 232 ? -2.282 9.730 2.304 1.00 89.88 232 ARG A CA 1
ATOM 1799 C C . ARG A 1 232 ? -2.366 8.979 3.629 1.00 89.88 232 ARG A C 1
ATOM 1801 O O . ARG A 1 232 ? -1.357 8.627 4.231 1.00 89.88 232 ARG A O 1
ATOM 1808 N N . THR A 1 233 ? -3.593 8.780 4.086 1.00 92.38 233 THR A N 1
ATOM 1809 C CA . THR A 1 233 ? -3.927 8.008 5.293 1.00 92.38 233 THR A CA 1
ATOM 1810 C C . THR A 1 233 ? -4.647 6.706 4.963 1.00 92.38 233 THR A C 1
ATOM 1812 O O . THR A 1 233 ? -4.632 5.777 5.771 1.00 92.38 233 THR A O 1
ATOM 1815 N N . PHE A 1 234 ? -5.241 6.637 3.768 1.00 95.81 234 PHE A N 1
ATOM 1816 C CA . PHE A 1 234 ? -5.877 5.452 3.212 1.00 95.81 234 PHE A CA 1
ATOM 1817 C C . PHE A 1 234 ? -5.201 5.061 1.903 1.00 95.81 234 PHE A C 1
ATOM 1819 O O . PHE A 1 234 ? -5.054 5.885 1.002 1.00 95.81 234 PHE A O 1
ATOM 1826 N N . HIS A 1 235 ? -4.832 3.791 1.773 1.00 96.25 235 HIS A N 1
ATOM 1827 C CA . HIS A 1 235 ? -4.241 3.268 0.547 1.00 96.25 235 HIS A CA 1
ATOM 1828 C C . HIS A 1 235 ? -5.032 2.053 0.071 1.00 96.25 235 HIS A C 1
ATOM 1830 O O . HIS A 1 235 ? -5.090 1.033 0.756 1.00 96.25 235 HIS A O 1
ATOM 1836 N N . GLY A 1 236 ? -5.668 2.176 -1.092 1.00 96.38 236 GLY A N 1
ATOM 1837 C CA . GLY A 1 236 ? -6.410 1.084 -1.714 1.00 96.38 236 GLY A CA 1
ATOM 1838 C C . GLY A 1 236 ? -5.478 0.116 -2.431 1.00 96.38 236 GLY A C 1
ATOM 1839 O O . GLY A 1 236 ? -4.498 0.549 -3.032 1.00 96.38 236 GLY A O 1
ATOM 1840 N N . PHE A 1 237 ? -5.794 -1.173 -2.381 1.00 97.56 237 PHE A N 1
ATOM 1841 C CA . PHE A 1 237 ? -5.089 -2.231 -3.097 1.00 97.56 237 PHE A CA 1
ATOM 1842 C C . PHE A 1 237 ? -6.044 -3.355 -3.494 1.00 97.56 237 PHE A C 1
ATOM 1844 O O . PHE A 1 237 ? -7.145 -3.472 -2.958 1.00 97.56 237 PHE A O 1
ATOM 1851 N N . LEU A 1 238 ? -5.628 -4.171 -4.458 1.00 97.19 238 LEU A N 1
ATOM 1852 C CA . LEU A 1 238 ? -6.386 -5.333 -4.910 1.00 97.19 238 LEU A CA 1
ATOM 1853 C C . LEU A 1 238 ? -5.739 -6.620 -4.417 1.00 97.19 238 LEU A C 1
ATOM 1855 O O . LEU A 1 238 ? -4.516 -6.718 -4.310 1.00 97.19 238 LEU A O 1
ATOM 1859 N N . THR A 1 239 ? -6.581 -7.610 -4.157 1.00 94.75 239 THR A N 1
ATOM 1860 C CA . THR A 1 239 ? -6.213 -8.985 -3.829 1.00 94.75 239 THR A CA 1
ATOM 1861 C C . THR A 1 239 ? -6.982 -9.940 -4.730 1.00 94.75 239 THR A C 1
ATOM 1863 O O . THR A 1 239 ? -8.046 -9.590 -5.236 1.00 94.75 239 THR A O 1
ATOM 1866 N N . GLU A 1 240 ? -6.530 -11.186 -4.841 1.00 90.75 240 GLU A N 1
ATOM 1867 C CA . GLU A 1 240 ? -7.299 -12.263 -5.492 1.00 90.75 240 GLU A CA 1
ATOM 1868 C C . GLU A 1 240 ? -8.721 -12.445 -4.916 1.00 90.75 240 GLU A C 1
ATOM 1870 O O . GLU A 1 240 ? -9.605 -12.986 -5.575 1.00 90.75 240 GLU A O 1
ATOM 1875 N N . SER A 1 241 ? -8.955 -12.010 -3.672 1.00 88.31 241 SER A N 1
ATOM 1876 C CA . SER A 1 241 ? -10.238 -12.140 -2.968 1.00 88.31 241 SER A CA 1
ATOM 1877 C C . SER A 1 241 ? -11.120 -10.886 -2.979 1.00 88.31 241 SER A C 1
ATOM 1879 O O . SER A 1 241 ? -12.209 -10.925 -2.405 1.00 88.31 241 SER A O 1
ATOM 1881 N N . GLY A 1 242 ? -10.666 -9.785 -3.582 1.00 91.25 242 GLY A N 1
ATOM 1882 C CA . GLY A 1 242 ? -11.380 -8.507 -3.582 1.00 91.25 242 GLY A CA 1
ATOM 1883 C C . GLY A 1 242 ? -10.478 -7.329 -3.231 1.00 91.25 242 GLY A C 1
ATOM 1884 O O . GLY A 1 242 ? -9.303 -7.295 -3.599 1.00 91.25 242 GLY A O 1
ATOM 1885 N N . VAL A 1 243 ? -11.013 -6.359 -2.494 1.00 95.62 243 VAL A N 1
ATOM 1886 C CA . VAL A 1 243 ? -10.365 -5.063 -2.257 1.00 95.62 243 VAL A CA 1
ATOM 1887 C C . VAL A 1 243 ? -9.801 -4.977 -0.845 1.00 95.62 243 VAL A C 1
ATOM 1889 O O . VAL A 1 243 ? -10.457 -5.339 0.128 1.00 95.62 243 VAL A O 1
ATOM 1892 N N . GLY A 1 244 ? -8.591 -4.445 -0.722 1.00 96.50 244 GLY A N 1
ATOM 1893 C CA . GLY A 1 244 ? -7.980 -4.087 0.547 1.00 96.50 244 GLY A CA 1
ATOM 1894 C C . GLY A 1 244 ? -7.831 -2.574 0.700 1.00 96.50 244 GLY A C 1
ATOM 1895 O O . GLY A 1 244 ? -7.637 -1.845 -0.275 1.00 96.50 244 GLY A O 1
ATOM 1896 N N . ILE A 1 245 ? -7.911 -2.087 1.936 1.00 97.06 245 ILE A N 1
ATOM 1897 C CA . ILE A 1 245 ? -7.608 -0.699 2.292 1.00 97.06 245 ILE A CA 1
ATOM 1898 C C . ILE A 1 245 ? -6.654 -0.704 3.481 1.00 97.06 245 ILE A C 1
ATOM 1900 O O . ILE A 1 245 ? -7.019 -1.137 4.572 1.00 97.06 245 ILE A O 1
ATOM 1904 N N . SER A 1 246 ? -5.441 -0.201 3.281 1.00 96.25 246 SER A N 1
ATOM 1905 C CA . SER A 1 246 ? -4.514 0.088 4.372 1.00 96.25 246 SER A CA 1
ATOM 1906 C C . SER A 1 246 ? -4.895 1.410 5.035 1.00 96.25 246 SER A C 1
ATOM 1908 O O . SER A 1 246 ? -5.115 2.415 4.355 1.00 96.25 246 SER A O 1
ATOM 1910 N N . VAL A 1 247 ? -5.011 1.385 6.360 1.00 95.31 247 VAL A N 1
ATOM 1911 C CA . VAL A 1 247 ? -5.378 2.511 7.222 1.00 95.31 247 VAL A CA 1
ATOM 1912 C C . VAL A 1 247 ? -4.189 2.857 8.104 1.00 95.31 247 VAL A C 1
ATOM 1914 O O . VAL A 1 247 ? -3.707 1.997 8.839 1.00 95.31 247 VAL A O 1
ATOM 1917 N N . ALA A 1 248 ? -3.744 4.111 8.079 1.00 92.00 248 ALA A N 1
ATOM 1918 C CA . ALA A 1 248 ? -2.671 4.578 8.952 1.00 92.00 248 ALA A CA 1
ATOM 1919 C C . ALA A 1 248 ? -3.041 4.430 10.441 1.00 92.00 248 ALA A C 1
ATOM 1921 O O . ALA A 1 248 ? -4.145 4.775 10.869 1.00 92.00 248 ALA A O 1
ATOM 1922 N N . LEU A 1 249 ? -2.092 3.952 11.245 1.00 91.69 249 LEU A N 1
ATOM 1923 C CA . LEU A 1 249 ? -2.209 3.779 12.689 1.00 91.69 249 LEU A CA 1
ATOM 1924 C C . LEU A 1 249 ? -1.037 4.450 13.421 1.00 91.69 249 LEU A C 1
ATOM 1926 O O . LEU A 1 249 ? 0.024 4.680 12.847 1.00 91.69 249 LEU A O 1
ATOM 1930 N N . PRO A 1 250 ? -1.177 4.733 14.729 1.00 88.94 250 PRO A N 1
ATOM 1931 C CA . PRO A 1 250 ? -0.032 5.075 15.562 1.00 88.94 250 PRO A CA 1
ATOM 1932 C C . PRO A 1 250 ? 1.081 4.022 15.469 1.00 88.94 250 PRO A C 1
ATOM 1934 O O . PRO A 1 250 ? 0.805 2.824 15.510 1.00 88.94 250 PRO A O 1
ATOM 1937 N N . HIS A 1 251 ? 2.341 4.464 15.474 1.00 87.19 251 HIS A N 1
ATOM 1938 C CA . HIS A 1 251 ? 3.519 3.589 15.375 1.00 87.19 251 HIS A CA 1
ATOM 1939 C C . HIS A 1 251 ? 3.512 2.415 16.368 1.00 87.19 251 HIS A C 1
ATOM 1941 O O . HIS A 1 251 ? 3.845 1.287 16.023 1.00 87.19 251 HIS A O 1
ATOM 1947 N N . ALA A 1 252 ? 3.033 2.640 17.596 1.00 87.56 252 ALA A N 1
ATOM 1948 C CA . ALA A 1 252 ? 2.923 1.597 18.621 1.00 87.56 252 ALA A CA 1
ATOM 1949 C C . ALA A 1 252 ? 1.963 0.441 18.260 1.00 87.56 252 ALA A C 1
ATOM 1951 O O . ALA A 1 252 ? 2.003 -0.600 18.915 1.00 87.56 252 ALA A O 1
ATOM 1952 N N . LEU A 1 253 ? 1.097 0.629 17.259 1.00 90.25 253 LEU A N 1
ATOM 1953 C CA . LEU A 1 253 ? 0.170 -0.372 16.726 1.00 90.25 253 LEU A CA 1
ATOM 1954 C C . LEU A 1 253 ? 0.630 -0.951 15.373 1.00 90.25 253 LEU A C 1
ATOM 1956 O O . LEU A 1 253 ? -0.049 -1.823 14.828 1.00 90.25 253 LEU A O 1
ATOM 1960 N N . GLY A 1 254 ? 1.788 -0.512 14.863 1.00 88.62 254 GLY A N 1
ATOM 1961 C CA . GLY A 1 254 ? 2.408 -1.036 13.644 1.00 88.62 254 GLY A CA 1
ATOM 1962 C C . GLY A 1 254 ? 2.317 -0.137 12.409 1.00 88.62 254 GLY A C 1
ATOM 1963 O O . GLY A 1 254 ? 2.386 -0.675 11.316 1.00 88.62 254 GLY A O 1
ATOM 1964 N N . ASP A 1 255 ? 2.156 1.184 12.576 1.00 89.75 255 ASP A N 1
ATOM 1965 C CA . ASP A 1 255 ? 2.094 2.221 11.517 1.00 89.75 255 ASP A CA 1
ATOM 1966 C C . ASP A 1 255 ? 0.884 2.143 10.562 1.00 89.75 255 ASP A C 1
ATOM 1968 O O . ASP A 1 255 ? 0.372 3.182 10.143 1.00 89.75 255 ASP A O 1
ATOM 1972 N N . HIS A 1 256 ? 0.356 0.951 10.275 1.00 93.56 256 HIS A N 1
ATOM 1973 C CA . HIS A 1 256 ? -0.869 0.758 9.500 1.00 93.56 256 HIS A CA 1
ATOM 1974 C C . HIS A 1 256 ? -1.638 -0.522 9.871 1.00 93.56 256 HIS A C 1
ATOM 1976 O O . HIS A 1 256 ? -1.214 -1.367 10.669 1.00 93.56 256 HIS A O 1
ATOM 1982 N N . PHE A 1 257 ? -2.829 -0.659 9.293 1.00 95.38 257 PHE A N 1
ATOM 1983 C CA . PHE A 1 257 ? -3.641 -1.868 9.338 1.00 95.38 257 PHE A CA 1
ATOM 1984 C C . PHE A 1 257 ? -4.399 -2.056 8.028 1.00 95.38 257 PHE A C 1
ATOM 1986 O O . PHE A 1 257 ? -5.098 -1.153 7.579 1.00 95.38 257 PHE A O 1
ATOM 1993 N N . GLU A 1 258 ? -4.289 -3.240 7.439 1.00 96.12 258 GLU A N 1
ATOM 1994 C CA . GLU A 1 258 ? -5.031 -3.618 6.239 1.00 96.12 258 GLU A CA 1
ATOM 1995 C C . GLU A 1 258 ? -6.427 -4.128 6.597 1.00 96.12 258 GLU A C 1
ATOM 1997 O O . GLU A 1 258 ? -6.586 -5.032 7.417 1.00 96.12 258 GLU A O 1
ATOM 2002 N N . VAL A 1 259 ? -7.439 -3.563 5.949 1.00 96.38 259 VAL A N 1
ATOM 2003 C CA . VAL A 1 259 ? -8.834 -3.990 6.041 1.00 96.38 259 VAL A CA 1
ATOM 2004 C C . VAL A 1 259 ? -9.237 -4.600 4.716 1.00 96.38 259 VAL A C 1
ATOM 2006 O O . VAL A 1 259 ? -9.139 -3.946 3.679 1.00 96.38 259 VAL A O 1
ATOM 2009 N N . TYR A 1 260 ? -9.753 -5.819 4.753 1.00 95.56 260 TYR A N 1
ATOM 2010 C CA . TYR A 1 260 ? -10.198 -6.528 3.561 1.00 95.56 260 TYR A CA 1
ATOM 2011 C C . TYR A 1 260 ? -11.714 -6.399 3.415 1.00 95.56 260 TYR A C 1
ATOM 2013 O O . TYR A 1 260 ? -12.468 -6.712 4.339 1.00 95.56 260 TYR A O 1
ATOM 2021 N N . VAL A 1 261 ? -12.170 -5.927 2.258 1.00 91.19 261 VAL A N 1
ATOM 2022 C CA . VAL A 1 261 ? -13.582 -5.749 1.916 1.00 91.19 261 VAL A CA 1
ATOM 2023 C C . VAL A 1 261 ? -13.921 -6.713 0.781 1.00 91.19 261 VAL A C 1
ATOM 2025 O O . VAL A 1 261 ? -13.249 -6.743 -0.249 1.00 91.19 261 VAL A O 1
ATOM 2028 N N . VAL A 1 262 ? -14.968 -7.519 0.969 1.00 75.44 262 VAL A N 1
ATOM 2029 C CA . VAL A 1 262 ? -15.443 -8.455 -0.059 1.00 75.44 262 VAL A CA 1
ATOM 2030 C C . VAL A 1 262 ? -16.267 -7.679 -1.088 1.00 75.44 262 VAL A C 1
ATOM 2032 O O . VAL A 1 262 ? -17.488 -7.601 -0.985 1.00 75.44 262 VAL A O 1
ATOM 2035 N N . GLU A 1 263 ? -15.582 -7.080 -2.054 1.00 67.50 263 GLU A N 1
ATOM 2036 C CA . GLU A 1 263 ? -16.149 -6.436 -3.244 1.00 67.50 263 GLU A CA 1
ATOM 2037 C C . GLU A 1 263 ? -15.434 -7.035 -4.467 1.00 67.50 263 GLU A C 1
ATOM 2039 O O . GLU A 1 263 ? -14.208 -7.178 -4.443 1.00 67.50 263 GLU A O 1
ATOM 2044 N N . GLU A 1 264 ? -16.182 -7.427 -5.505 1.00 59.09 264 GLU A N 1
ATOM 2045 C CA . GLU A 1 264 ? -15.572 -7.841 -6.778 1.00 59.09 264 GLU A CA 1
ATOM 2046 C C . GLU A 1 264 ? -15.060 -6.583 -7.509 1.00 59.09 264 GLU A C 1
ATOM 2048 O O . GLU A 1 264 ? -15.837 -5.630 -7.643 1.00 59.09 264 GLU A O 1
ATOM 2053 N N . PRO A 1 265 ? -13.776 -6.541 -7.920 1.00 54.22 265 PRO A N 1
ATOM 2054 C CA . PRO A 1 265 ? -13.215 -5.429 -8.685 1.00 54.22 265 PRO A CA 1
ATOM 2055 C C . PRO A 1 265 ? -13.787 -5.324 -10.107 1.00 54.22 265 PRO A C 1
ATOM 2057 O O . PRO A 1 265 ? -14.193 -6.359 -10.687 1.00 54.22 265 PRO A O 1
#

Foldseek 3Di:
DPVPVVVVVVVVVVVVVVPPPPDDDDDDDDDDDDDDDDDDDDDDDDDDDDDDDPPPDPPPPDQFDWDWDWDDPDDQEIETETDGPDPVCPVVRVLRNVVVVLLCCLAPVPQVPQKHWDWYKDWFDDDPFKTKIWTWTWMDGNPDPDIAIDIFIWIDGSVVSDTFFQVVVDPLDPVNVVQQLVLQLVCQQVVLCVVVVHHCVVCSVVSSCVCVVDDSVLQVVLRRDGSSDPDHQWGWTAHPQGIKIWGADPVVSPRIDIGDGRDHD

Secondary structure (DSSP, 8-state):
--HHHHHHHHHHHHHHHGGG-----------------------------------------PPPPEEEEEEE-SSSEEEEEEEE-SGGGHHHHHHHHHHHHHHHHHHHGGGTTTEEEEEEEEEEEE-SSEEEEEEEEEEEETTSSS-EEEEEEEEEETTTTEE--HHHHS---HHHHHHHHHHHHHHHHHHHHHHHTS--TTTHHHHHHTTTTS-HHHHHHHHTS-TT--S-SEEEEEETTEEEEEEE--GGGTSEEEEEE----

Radius of gyration: 23.14 Å; Cα contacts (8 Å, |Δi|>4): 351; chains: 1; bounding box: 47×55×82 Å

Mean predicted aligned error: 13.03 Å

Solvent-accessible surface area (backbone atoms only — not comparable to full-atom values): 16035 Å² total; per-residue (Å²): 137,68,76,66,58,58,57,52,51,52,57,52,49,60,60,58,65,69,71,68,78,81,82,90,87,80,90,82,87,86,85,83,90,88,82,91,84,89,81,89,85,86,88,84,88,84,90,85,79,89,81,90,77,87,75,83,74,86,69,85,69,69,80,72,50,70,42,82,45,78,48,72,75,61,95,47,27,41,36,36,32,72,34,67,65,48,86,91,36,57,68,55,43,52,48,48,52,52,49,53,53,50,30,51,39,61,76,50,56,94,41,64,92,47,38,37,33,54,31,46,38,46,81,43,28,74,79,88,43,47,42,20,32,33,39,34,37,48,34,33,46,79,88,50,95,63,69,44,73,43,78,45,50,42,39,30,36,62,81,80,70,40,77,40,25,47,50,77,70,37,84,82,44,76,64,49,56,52,49,44,54,51,36,39,56,68,39,53,56,60,52,47,25,64,75,68,72,45,91,50,81,90,46,37,70,60,61,54,43,65,61,66,80,54,50,71,66,57,49,47,53,31,23,57,39,41,58,76,56,75,92,62,56,38,46,45,43,48,37,87,80,19,37,34,36,35,36,63,44,61,66,95,73,60,38,44,46,78,33,68,34,89,45,87,114

Sequence (265 aa):
MFHSREKRIFAILLSFFLGLAVLNFSACSDTPQETVSQTSSVSENPTLSAASETVSSNLETQPPQFTIATLSLGENLSVDYPQISASDYDEVNSFLRQTVEEVVQTDLSEQASEVSADLAGEVTYWDGRILCFVLEGMWNVSSAAHPTALWIPILMDLESRSLVSLADLLPLETSFFTSFRQAYQEQIVLGLEERLQTDLSQEADTLQQLLVDSTDEVIRRDLSQTALESGRTFHGFLTESGVGISVALPHALGDHFEVYVVEEP

Organism: NCBI:txid2840774

Nearest PDB structures (foldseek):
  3hk4-assembly2_D  TM=4.715E-01  e=6.586E-02  Mesorhizobium loti
  4hvn-assembly1_B  TM=5.068E-01  e=9.564E-01  Catenulispora acidiphila DSM 44928
  5jpu-assembly1_B  TM=5.144E-01  e=1.711E+00  Rhodococcus erythropolis
  5d9g-assembly2_B  TM=5.003E-01  e=2.571E+00  Homo sapiens
  5w0w-assembly3_H  TM=5.362E-01  e=3.061E+00  Mus musculus

pLDDT: mean 78.33, std 23.94, range [29.09, 98.12]